Protein AF-0000000083110125 (afdb_homodimer)

Secondary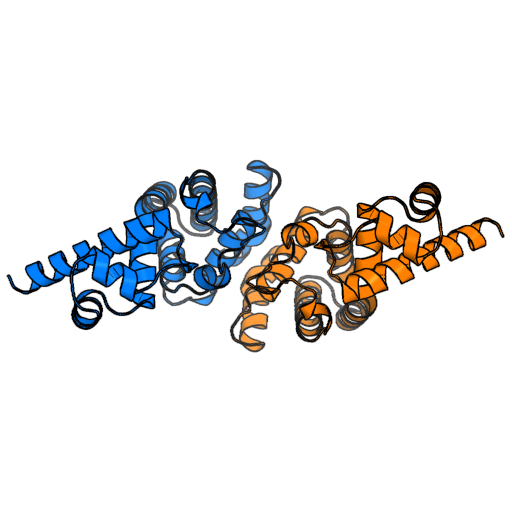 structure (DSSP, 8-state):
-HHHHHHHHHHHHHHHHHHHHHHH-STT--HHHHHHHHT--HHHHHHHH-SHHHHHHHHHHHHHHHHHHHHHHHTTT--HHHHHHHHHHHHHHHHHH-GGGGGS--TTS---HHHHHT-HHHHHHHHHHHT--TT-HHHHHHHHHHHHHHHHS--SSHHHHHHHIIIIIGGGG-/-HHHHHHHHHHHHHHHHHHHHHHH-STT--HHHHHHHHT--HHHHHHHH-SHHHHHHHHHHHHHHHHHHHHHHHTTT--HHHHHHHHHHHHHHHHHH-GGGGGS--TTS---HHHHHT-HHHHHHHHHHHT--TT-HHHHHHHHHHHHHHHHS--SSHHHHHHHIIIIIGGGG-

Organism: NCBI:txid185642

Structure (mmCIF, N/CA/C/O backbone):
data_AF-0000000083110125-model_v1
#
loop_
_entity.id
_entity.type
_entity.pdbx_description
1 polymer 'Transcriptional regulator'
#
loop_
_atom_site.group_PDB
_atom_site.id
_atom_site.type_symbol
_atom_site.label_atom_id
_atom_site.label_alt_id
_atom_site.label_comp_id
_atom_site.label_asym_id
_atom_site.label_entity_id
_atom_site.label_seq_id
_atom_site.pdbx_PDB_ins_code
_atom_site.Cartn_x
_atom_site.Cartn_y
_atom_site.Cartn_z
_atom_site.occupancy
_atom_site.B_iso_or_equiv
_atom_site.auth_seq_id
_atom_site.auth_comp_id
_atom_site.auth_asym_id
_atom_site.auth_atom_id
_atom_site.pdbx_PDB_model_num
ATOM 1 N N . MET A 1 1 ? -5.883 43.531 13.633 1 64.5 1 MET A N 1
ATOM 2 C CA . MET A 1 1 ? -7.281 43.406 14.016 1 64.5 1 MET A CA 1
ATOM 3 C C . MET A 1 1 ? -8.07 42.625 12.953 1 64.5 1 MET A C 1
ATOM 5 O O . MET A 1 1 ? -8.719 41.625 13.242 1 64.5 1 MET A O 1
ATOM 9 N N . GLY A 1 2 ? -8.031 43.031 11.672 1 66.12 2 GLY A N 1
ATOM 10 C CA . GLY A 1 2 ? -8.664 42.375 10.539 1 66.12 2 GLY A CA 1
ATOM 11 C C . GLY A 1 2 ? -8.133 40.969 10.297 1 66.12 2 GLY A C 1
ATOM 12 O O . GLY A 1 2 ? -8.898 40.062 10.023 1 66.12 2 GLY A O 1
ATOM 13 N N . GLY A 1 3 ? -6.887 40.875 10.516 1 71.88 3 GLY A N 1
ATOM 14 C CA . GLY A 1 3 ? -6.215 39.594 10.344 1 71.88 3 GLY A CA 1
ATOM 15 C C . GLY A 1 3 ? -6.637 38.562 11.367 1 71.88 3 GLY A C 1
ATOM 16 O O . GLY A 1 3 ? -6.836 37.375 11.023 1 71.88 3 GLY A O 1
ATOM 17 N N . ASP A 1 4 ? -6.797 39.094 12.445 1 78.75 4 ASP A N 1
ATOM 18 C CA . ASP A 1 4 ? -7.215 38.219 13.555 1 78.75 4 ASP A CA 1
ATOM 19 C C . ASP A 1 4 ? -8.633 37.719 13.336 1 78.75 4 ASP A C 1
ATOM 21 O O . ASP A 1 4 ? -8.914 36.531 13.609 1 78.75 4 ASP A O 1
ATOM 25 N N . ARG A 1 5 ? -9.453 38.656 12.828 1 80.19 5 ARG A N 1
ATOM 26 C CA . ARG A 1 5 ? -10.828 38.281 12.562 1 80.19 5 ARG A CA 1
ATOM 27 C C . ARG A 1 5 ? -10.898 37.219 11.453 1 80.19 5 ARG A C 1
ATOM 29 O O . ARG A 1 5 ? -11.688 36.281 11.523 1 80.19 5 ARG A O 1
ATOM 36 N N . ARG A 1 6 ? -10.039 37.406 10.5 1 86.25 6 ARG A N 1
ATOM 37 C CA . ARG A 1 6 ? -9.992 36.469 9.391 1 86.25 6 ARG A CA 1
ATOM 38 C C . ARG A 1 6 ? -9.523 35.094 9.852 1 86.25 6 ARG A C 1
ATOM 40 O O . ARG A 1 6 ? -10.078 34.062 9.445 1 86.25 6 ARG A O 1
ATOM 47 N N . ALA A 1 7 ? -8.547 35.188 10.68 1 89.31 7 ALA A N 1
ATOM 48 C CA . ALA A 1 7 ? -8.016 33.938 11.219 1 89.31 7 ALA A CA 1
ATOM 49 C C . ALA A 1 7 ? -9.062 33.219 12.086 1 89.31 7 ALA A C 1
ATOM 51 O O . ALA A 1 7 ? -9.18 32 12.047 1 89.31 7 ALA A O 1
ATOM 52 N N . ALA A 1 8 ? -9.797 34 12.812 1 90.62 8 ALA A N 1
ATOM 53 C CA . ALA A 1 8 ? -10.836 33.438 13.664 1 90.62 8 ALA A CA 1
ATOM 54 C C . ALA A 1 8 ? -11.953 32.812 12.82 1 90.62 8 ALA A C 1
ATOM 56 O O . ALA A 1 8 ? -12.484 31.75 13.156 1 90.62 8 ALA A O 1
ATOM 57 N N . ALA A 1 9 ? -12.312 33.469 11.789 1 90.88 9 ALA A N 1
ATOM 58 C CA . ALA A 1 9 ? -13.344 32.938 10.883 1 90.88 9 ALA A CA 1
ATOM 59 C C . ALA A 1 9 ? -12.891 31.641 10.227 1 90.88 9 ALA A C 1
ATOM 61 O O . ALA A 1 9 ? -13.656 30.672 10.156 1 90.88 9 ALA A O 1
ATOM 62 N N . ALA A 1 10 ? -11.688 31.641 9.742 1 93.56 10 ALA A N 1
ATOM 63 C CA . ALA A 1 10 ? -11.133 30.438 9.133 1 93.56 10 ALA A CA 1
ATOM 64 C C . ALA A 1 10 ? -11.109 29.281 10.117 1 93.56 10 ALA A C 1
ATOM 66 O O . ALA A 1 10 ? -11.492 28.156 9.781 1 93.56 10 ALA A O 1
ATOM 67 N N . ASP A 1 11 ? -10.703 29.609 11.289 1 93.75 11 ASP A N 1
ATOM 68 C CA . ASP A 1 11 ? -10.625 28.594 12.328 1 93.75 11 ASP A CA 1
ATOM 69 C C . ASP A 1 11 ? -11.992 27.984 12.609 1 93.75 11 ASP A C 1
ATOM 71 O O . ASP A 1 11 ? -12.117 26.766 12.797 1 93.75 11 ASP A O 1
ATOM 75 N N . ARG A 1 12 ? -12.938 28.812 12.617 1 93.69 12 ARG A N 1
ATOM 76 C CA . ARG A 1 12 ? -14.305 28.328 12.828 1 93.69 12 ARG A CA 1
ATOM 77 C C . ARG A 1 12 ? -14.742 27.406 11.703 1 93.69 12 ARG A C 1
ATOM 79 O O . ARG A 1 12 ? -15.398 26.391 11.945 1 93.69 12 ARG A O 1
ATOM 86 N N . ILE A 1 13 ? -14.352 27.734 10.547 1 95.69 13 ILE A N 1
ATOM 87 C CA . ILE A 1 13 ? -14.703 26.922 9.383 1 95.69 13 ILE A CA 1
ATOM 88 C C . ILE A 1 13 ? -13.984 25.578 9.453 1 95.69 13 ILE A C 1
ATOM 90 O O . ILE A 1 13 ? -14.602 24.531 9.25 1 95.69 13 ILE A O 1
ATOM 94 N N . TYR A 1 14 ? -12.719 25.656 9.805 1 94.69 14 TYR A N 1
ATOM 95 C CA . TYR A 1 14 ? -11.945 24.438 9.891 1 94.69 14 TYR A CA 1
ATOM 96 C C . TYR A 1 14 ? -12.453 23.547 11.016 1 94.69 14 TYR A C 1
ATOM 98 O O . TYR A 1 14 ? -12.484 22.312 10.883 1 94.69 14 TYR A O 1
ATOM 106 N N . ALA A 1 15 ? -12.875 24.156 12.109 1 94.75 15 ALA A N 1
ATOM 107 C CA . ALA A 1 15 ? -13.43 23.391 13.219 1 94.75 15 ALA A CA 1
ATOM 108 C C . ALA A 1 15 ? -14.727 22.688 12.812 1 94.75 15 ALA A C 1
ATOM 110 O O . ALA A 1 15 ? -14.93 21.516 13.102 1 94.75 15 ALA A O 1
ATOM 111 N N . ALA A 1 16 ? -15.492 23.406 12.125 1 95 16 ALA A N 1
ATOM 112 C CA . ALA A 1 16 ? -16.75 22.844 11.648 1 95 16 ALA A CA 1
ATOM 113 C C . ALA A 1 16 ? -16.516 21.734 10.633 1 95 16 ALA A C 1
ATOM 115 O O . ALA A 1 16 ? -17.188 20.688 10.664 1 95 16 ALA A O 1
ATOM 116 N N . ALA A 1 17 ? -15.625 22 9.758 1 94 17 ALA A N 1
ATOM 117 C CA . ALA A 1 17 ? -15.273 20.984 8.766 1 94 17 ALA A CA 1
ATOM 118 C C . ALA A 1 17 ? -14.766 19.719 9.445 1 94 17 ALA A C 1
ATOM 120 O O . ALA A 1 17 ? -15.117 18.609 9.039 1 94 17 ALA A O 1
ATOM 121 N N . THR A 1 18 ? -13.938 19.906 10.438 1 91.5 18 THR A N 1
ATOM 122 C CA . THR A 1 18 ? -13.398 18.781 11.18 1 91.5 18 THR A CA 1
ATOM 123 C C . THR A 1 18 ? -14.516 17.953 11.82 1 91.5 18 THR A C 1
ATOM 125 O O . THR A 1 18 ? -14.523 16.719 11.719 1 91.5 18 THR A O 1
ATOM 128 N N . ASP A 1 19 ? -15.445 18.625 12.352 1 89.94 19 ASP A N 1
ATOM 129 C CA . ASP A 1 19 ? -16.594 17.953 12.961 1 89.94 19 ASP A CA 1
ATOM 130 C C . ASP A 1 19 ? -17.391 17.172 11.922 1 89.94 19 ASP A C 1
ATOM 132 O O . ASP A 1 19 ? -17.812 16.047 12.18 1 89.94 19 ASP A O 1
ATOM 136 N N . LEU A 1 20 ? -17.531 17.766 10.812 1 87.81 20 LEU A N 1
ATOM 137 C CA . LEU A 1 20 ? -18.266 17.109 9.742 1 87.81 20 LEU A CA 1
ATOM 138 C C . LEU A 1 20 ? -17.547 15.852 9.258 1 87.81 20 LEU A C 1
ATOM 140 O O . LEU A 1 20 ? -18.188 14.812 9.047 1 87.81 20 LEU A O 1
ATOM 144 N N . VAL A 1 21 ? -16.328 15.938 9.141 1 84.81 21 VAL A N 1
ATOM 145 C CA . VAL A 1 21 ? -15.523 14.828 8.617 1 84.81 21 VAL A CA 1
ATOM 146 C C . VAL A 1 21 ? -15.492 13.695 9.633 1 84.81 21 VAL A C 1
ATOM 148 O O . VAL A 1 21 ? -15.523 12.516 9.258 1 84.81 21 VAL A O 1
ATOM 151 N N . VAL A 1 22 ? -15.422 14.031 10.875 1 82 22 VAL A N 1
ATOM 152 C CA . VAL A 1 22 ? -15.414 13.023 11.938 1 82 22 VAL A CA 1
ATOM 153 C C . VAL A 1 22 ? -16.703 12.219 11.891 1 82 22 VAL A C 1
ATOM 155 O O . VAL A 1 22 ? -16.703 11.008 12.133 1 82 22 VAL A O 1
ATOM 158 N N . HIS A 1 23 ? -17.766 12.867 11.445 1 80.56 23 HIS A N 1
ATOM 159 C CA . HIS A 1 23 ? -19.078 12.219 11.492 1 80.56 23 HIS A CA 1
ATOM 160 C C . HIS A 1 23 ? -19.422 11.594 10.141 1 80.56 23 HIS A C 1
ATOM 162 O O . HIS A 1 23 ? -20.047 10.531 10.094 1 80.56 23 HIS A O 1
ATOM 168 N N . GLU A 1 24 ? -18.969 12.266 9.102 1 78.56 24 GLU A N 1
ATOM 169 C CA . GLU A 1 24 ? -19.453 11.844 7.785 1 78.56 24 GLU A CA 1
ATOM 170 C C . GLU A 1 24 ? -18.328 11.234 6.957 1 78.56 24 GLU A C 1
ATOM 172 O O . GLU A 1 24 ? -18.578 10.594 5.93 1 78.56 24 GLU A O 1
ATOM 177 N N . GLY A 1 25 ? -17.172 11.43 7.414 1 77.06 25 GLY A N 1
ATOM 178 C CA . GLY A 1 25 ? -16.047 10.945 6.637 1 77.06 25 GLY A CA 1
ATOM 179 C C . GLY A 1 25 ? -15.508 11.977 5.668 1 77.06 25 GLY A C 1
ATOM 180 O O . GLY A 1 25 ? -16.203 12.922 5.301 1 77.06 25 GLY A O 1
ATOM 181 N N . LEU A 1 26 ? -14.281 11.828 5.289 1 75.25 26 LEU A N 1
ATOM 182 C CA . LEU A 1 26 ? -13.586 12.766 4.418 1 75.25 26 LEU A CA 1
ATOM 183 C C . LEU A 1 26 ? -14.141 12.703 2.998 1 75.25 26 LEU A C 1
ATOM 185 O O . LEU A 1 26 ? -14.203 13.719 2.305 1 75.25 26 LEU A O 1
ATOM 189 N N . ASP A 1 27 ? -14.656 11.57 2.623 1 71.31 27 ASP A N 1
ATOM 190 C CA . ASP A 1 27 ? -15.141 11.375 1.26 1 71.31 27 ASP A CA 1
ATOM 191 C C . ASP A 1 27 ? -16.484 12.055 1.056 1 71.31 27 ASP A C 1
ATOM 193 O O . ASP A 1 27 ? -16.797 12.531 -0.041 1 71.31 27 ASP A O 1
ATOM 197 N N . ALA A 1 28 ? -17.172 12.047 2.094 1 74.69 28 ALA A N 1
ATOM 198 C CA . ALA A 1 28 ? -18.516 12.586 2.006 1 74.69 28 ALA A CA 1
ATOM 199 C C . ALA A 1 28 ? -18.531 14.102 2.236 1 74.69 28 ALA A C 1
ATOM 201 O O . ALA A 1 28 ? -19.562 14.75 2.102 1 74.69 28 ALA A O 1
ATOM 202 N N . PHE A 1 29 ? -17.375 14.617 2.43 1 82.56 29 PHE A N 1
ATOM 203 C CA . PHE A 1 29 ? -17.281 16.047 2.734 1 82.56 29 PHE A CA 1
ATOM 204 C C . PHE A 1 29 ? -17.734 16.891 1.552 1 82.56 29 PHE A C 1
ATOM 206 O O . PHE A 1 29 ? -17.297 16.672 0.42 1 82.56 29 PHE A O 1
ATOM 213 N N . ASP A 1 30 ? -18.578 17.875 1.817 1 88.88 30 ASP A N 1
ATOM 214 C CA . ASP A 1 30 ? -19.172 18.766 0.826 1 88.88 30 ASP A CA 1
ATOM 215 C C . ASP A 1 30 ? -19.172 20.203 1.311 1 88.88 30 ASP A C 1
ATOM 217 O O . ASP A 1 30 ? -19.531 20.484 2.459 1 88.88 30 ASP A O 1
ATOM 221 N N . ILE A 1 31 ? -18.859 21.109 0.422 1 93.06 31 ILE A N 1
ATOM 222 C CA . ILE A 1 31 ? -18.75 22.516 0.76 1 93.06 31 ILE A CA 1
ATOM 223 C C . ILE A 1 31 ? -20.125 23.094 1.081 1 93.06 31 ILE A C 1
ATOM 225 O O . ILE A 1 31 ? -20.266 23.938 1.965 1 93.06 31 ILE A O 1
ATOM 229 N N . ASP A 1 32 ? -21.141 22.609 0.336 1 94.38 32 ASP A N 1
ATOM 230 C CA . ASP A 1 32 ? -22.5 23.109 0.573 1 94.38 32 ASP A CA 1
ATOM 231 C C . ASP A 1 32 ? -22.984 22.75 1.976 1 94.38 32 ASP A C 1
ATOM 233 O O . ASP A 1 32 ? -23.562 23.578 2.674 1 94.38 32 ASP A O 1
ATOM 237 N N . THR A 1 33 ? -22.734 21.625 2.383 1 94.25 33 THR A N 1
ATOM 238 C CA . THR A 1 33 ? -23.094 21.172 3.725 1 94.25 33 THR A CA 1
ATOM 239 C C . THR A 1 33 ? -22.328 21.969 4.781 1 94.25 33 THR A C 1
ATOM 241 O O . THR A 1 33 ? -22.906 22.359 5.801 1 94.25 33 THR A O 1
ATOM 244 N N . LEU A 1 34 ? -21.047 22.188 4.531 1 95.75 34 LEU A N 1
ATOM 245 C CA . LEU A 1 34 ? -20.219 22.969 5.449 1 95.75 34 LEU A CA 1
ATOM 246 C C . LEU A 1 34 ? -20.734 24.406 5.57 1 95.75 34 LEU A C 1
ATOM 248 O O . LEU A 1 34 ? -20.859 24.922 6.68 1 95.75 34 LEU A O 1
ATOM 252 N N . ALA A 1 35 ? -21.062 25.016 4.465 1 96.19 35 ALA A N 1
ATOM 253 C CA . ALA A 1 35 ? -21.594 26.375 4.457 1 96.19 35 ALA A CA 1
ATOM 254 C C . ALA A 1 35 ? -22.875 26.469 5.285 1 96.19 35 ALA A C 1
ATOM 256 O O . ALA A 1 35 ? -23.031 27.391 6.086 1 96.19 35 ALA A O 1
ATOM 257 N N . ALA A 1 36 ? -23.703 25.516 5.113 1 95.38 36 ALA A N 1
ATOM 258 C CA . ALA A 1 36 ? -24.953 25.469 5.871 1 95.38 36 ALA A CA 1
ATOM 259 C C . ALA A 1 36 ? -24.688 25.344 7.367 1 95.38 36 ALA A C 1
ATOM 261 O O . ALA A 1 36 ? -25.344 26.016 8.18 1 95.38 36 ALA A O 1
ATOM 262 N N . ARG A 1 37 ? -23.703 24.625 7.68 1 93.19 37 ARG A N 1
ATOM 263 C CA . ARG A 1 37 ? -23.391 24.344 9.078 1 93.19 37 ARG A CA 1
ATOM 264 C C . ARG A 1 37 ? -22.828 25.578 9.773 1 93.19 37 ARG A C 1
ATOM 266 O O . ARG A 1 37 ? -23.094 25.797 10.953 1 93.19 37 ARG A O 1
ATOM 273 N N . VAL A 1 38 ? -22.031 26.344 9 1 94.81 38 VAL A N 1
ATOM 274 C CA . VAL A 1 38 ? -21.406 27.516 9.609 1 94.81 38 VAL A CA 1
ATOM 275 C C . VAL A 1 38 ? -22.219 28.766 9.297 1 94.81 38 VAL A C 1
ATOM 277 O O . VAL A 1 38 ? -21.812 29.891 9.633 1 94.81 38 VAL A O 1
ATOM 280 N N . HIS A 1 39 ? -23.328 28.547 8.578 1 95.31 39 HIS A N 1
ATOM 281 C CA . HIS A 1 39 ? -24.266 29.625 8.266 1 95.31 39 HIS A CA 1
ATOM 282 C C . HIS A 1 39 ? -23.578 30.734 7.48 1 95.31 39 HIS A C 1
ATOM 284 O O . HIS A 1 39 ? -23.719 31.906 7.828 1 95.31 39 HIS A O 1
ATOM 290 N N . CYS A 1 40 ? -22.906 30.391 6.504 1 94.38 40 CYS A N 1
ATOM 291 C CA . CYS A 1 40 ? -22.297 31.359 5.598 1 94.38 40 CYS A CA 1
ATOM 292 C C . CYS A 1 40 ? -22.422 30.891 4.152 1 94.38 40 CYS A C 1
ATOM 294 O O . CYS A 1 40 ? -22.844 29.766 3.885 1 94.38 40 CYS A O 1
ATOM 296 N N . SER A 1 41 ? -22.109 31.812 3.25 1 95 41 SER A N 1
ATOM 297 C CA . SER A 1 41 ? -22.172 31.484 1.831 1 95 41 SER A CA 1
ATOM 298 C C . SER A 1 41 ? -20.953 30.672 1.391 1 95 41 SER A C 1
ATOM 300 O O . SER A 1 41 ? -19.922 30.672 2.062 1 95 41 SER A O 1
ATOM 302 N N . ARG A 1 42 ? -21.078 29.969 0.306 1 94.12 42 ARG A N 1
ATOM 303 C CA . ARG A 1 42 ? -19.953 29.281 -0.317 1 94.12 42 ARG A CA 1
ATOM 304 C C . ARG A 1 42 ? -18.812 30.25 -0.593 1 94.12 42 ARG A C 1
ATOM 306 O O . ARG A 1 42 ? -17.641 29.922 -0.379 1 94.12 42 ARG A O 1
ATOM 313 N N . ALA A 1 43 ? -19.156 31.453 -0.997 1 95.19 43 ALA A N 1
ATOM 314 C CA . ALA A 1 43 ? -18.156 32.469 -1.315 1 95.19 43 ALA A CA 1
ATOM 315 C C . ALA A 1 43 ? -17.344 32.844 -0.081 1 95.19 43 ALA A C 1
ATOM 317 O O . ALA A 1 43 ? -16.141 33.062 -0.168 1 95.19 43 ALA A O 1
ATOM 318 N N . THR A 1 44 ? -18.031 32.938 0.979 1 94.5 44 THR A N 1
ATOM 319 C CA . THR A 1 44 ? -17.359 33.25 2.238 1 94.5 44 THR A CA 1
ATOM 320 C C . THR A 1 44 ? -16.391 32.125 2.633 1 94.5 44 THR A C 1
ATOM 322 O O . THR A 1 44 ? -15.266 32.406 3.059 1 94.5 44 THR A O 1
ATOM 325 N N . ILE A 1 45 ? -16.781 30.844 2.463 1 95.81 45 ILE A N 1
ATOM 326 C CA . ILE A 1 45 ? -15.922 29.703 2.773 1 95.81 45 ILE A CA 1
ATOM 327 C C . ILE A 1 45 ? -14.648 29.766 1.931 1 95.81 45 ILE A C 1
ATOM 329 O O . ILE A 1 45 ? -13.547 29.641 2.459 1 95.81 45 ILE A O 1
ATOM 333 N N . TYR A 1 46 ? -14.828 30.031 0.695 1 95.19 46 TYR A N 1
ATOM 334 C CA . TYR A 1 46 ? -13.688 30.078 -0.216 1 95.19 46 TYR A CA 1
ATOM 335 C C . TYR A 1 46 ? -12.75 31.219 0.137 1 95.19 46 TYR A C 1
ATOM 337 O O . TYR A 1 46 ? -11.523 31.078 0.067 1 95.19 46 TYR A O 1
ATOM 345 N N . ARG A 1 47 ? -13.359 32.25 0.527 1 94.94 47 ARG A N 1
ATOM 346 C CA . ARG A 1 47 ? -12.586 33.469 0.833 1 94.94 47 ARG A CA 1
ATOM 347 C C . ARG A 1 47 ? -11.727 33.25 2.074 1 94.94 47 ARG A C 1
ATOM 349 O O . ARG A 1 47 ? -10.547 33.625 2.092 1 94.94 47 ARG A O 1
ATOM 356 N N . TYR A 1 48 ? -12.258 32.594 2.994 1 94.44 48 TYR A N 1
ATOM 357 C CA . TYR A 1 48 ? -11.586 32.531 4.285 1 94.44 48 TYR A CA 1
ATOM 358 C C . TYR A 1 48 ? -10.852 31.219 4.473 1 94.44 48 TYR A C 1
ATOM 360 O O . TYR A 1 48 ? -9.82 31.156 5.145 1 94.44 48 TYR A O 1
ATOM 368 N N . ALA A 1 49 ? -11.352 30.141 3.957 1 94.12 49 ALA A N 1
ATOM 369 C CA . ALA A 1 49 ? -10.805 28.812 4.27 1 94.12 49 ALA A CA 1
ATOM 370 C C . ALA A 1 49 ? -10.25 28.141 3.016 1 94.12 49 ALA A C 1
ATOM 372 O O . ALA A 1 49 ? -9.594 27.109 3.1 1 94.12 49 ALA A O 1
ATOM 373 N N . GLY A 1 50 ? -10.516 28.781 1.952 1 92.19 50 GLY A N 1
ATOM 374 C CA . GLY A 1 50 ? -10.055 28.203 0.706 1 92.19 50 GLY A CA 1
ATOM 375 C C . GLY A 1 50 ? -10.992 27.156 0.152 1 92.19 50 GLY A C 1
ATOM 376 O O . GLY A 1 50 ? -12.164 27.094 0.542 1 92.19 50 GLY A O 1
ATOM 377 N N . GLY A 1 51 ? -10.586 26.344 -0.805 1 89.38 51 GLY A N 1
ATOM 378 C CA . GLY A 1 51 ? -11.383 25.312 -1.451 1 89.38 51 GLY A CA 1
ATOM 379 C C . GLY A 1 51 ? -11.344 23.984 -0.719 1 89.38 51 GLY A C 1
ATOM 380 O O . GLY A 1 51 ? -10.859 23.906 0.412 1 89.38 51 GLY A O 1
ATOM 381 N N . LYS A 1 52 ? -11.938 22.969 -1.303 1 87.94 52 LYS A N 1
ATOM 382 C CA . LYS A 1 52 ? -12.102 21.641 -0.694 1 87.94 52 LYS A CA 1
ATOM 383 C C . LYS A 1 52 ? -10.75 21.047 -0.316 1 87.94 52 LYS A C 1
ATOM 385 O O . LYS A 1 52 ? -10.602 20.484 0.771 1 87.94 52 LYS A O 1
ATOM 390 N N . ALA A 1 53 ? -9.75 21.281 -1.2 1 85.56 53 ALA A N 1
ATOM 391 C CA . ALA A 1 53 ? -8.438 20.688 -0.958 1 85.56 53 ALA A CA 1
ATOM 392 C C . ALA A 1 53 ? -7.781 21.297 0.272 1 85.56 53 ALA A C 1
ATOM 394 O O . ALA A 1 53 ? -7.227 20.594 1.111 1 85.56 53 ALA A O 1
ATOM 395 N N . GLN A 1 54 ? -7.863 22.578 0.359 1 89.56 54 GLN A N 1
ATOM 396 C CA . GLN A 1 54 ? -7.273 23.281 1.489 1 89.56 54 GLN A CA 1
ATOM 397 C C . GLN A 1 54 ? -7.973 22.922 2.795 1 89.56 54 GLN A C 1
ATOM 399 O O . GLN A 1 54 ? -7.324 22.734 3.824 1 89.56 54 GLN A O 1
ATOM 404 N N . ILE A 1 55 ? -9.234 22.844 2.719 1 91 55 ILE A N 1
ATOM 405 C CA . ILE A 1 55 ? -10 22.516 3.918 1 91 55 ILE A CA 1
ATOM 406 C C . ILE A 1 55 ? -9.703 21.078 4.348 1 91 55 ILE A C 1
ATOM 408 O O . ILE A 1 55 ? -9.508 20.812 5.531 1 91 55 ILE A O 1
ATOM 412 N N . ARG A 1 56 ? -9.625 20.219 3.404 1 86.56 56 ARG A N 1
ATOM 413 C CA . ARG A 1 56 ? -9.289 18.828 3.715 1 86.56 56 ARG A CA 1
ATOM 414 C C . ARG A 1 56 ? -7.922 18.75 4.391 1 86.56 56 ARG A C 1
ATOM 416 O O . ARG A 1 56 ? -7.754 18.016 5.367 1 86.56 56 ARG A O 1
ATOM 423 N N . ASP A 1 57 ? -6.992 19.484 3.859 1 87.31 57 ASP A N 1
ATOM 424 C CA . ASP A 1 57 ? -5.652 19.5 4.438 1 87.31 57 ASP A CA 1
ATOM 425 C C . ASP A 1 57 ? -5.688 20 5.883 1 87.31 57 ASP A C 1
ATOM 427 O O . ASP A 1 57 ? -5.055 19.406 6.762 1 87.31 57 ASP A O 1
ATOM 431 N N . ALA A 1 58 ? -6.414 21.016 6.066 1 89.69 58 ALA A N 1
ATOM 432 C CA . ALA A 1 58 ? -6.516 21.594 7.406 1 89.69 58 ALA A CA 1
ATOM 433 C C . ALA A 1 58 ? -7.176 20.609 8.367 1 89.69 58 ALA A C 1
ATOM 435 O O . ALA A 1 58 ? -6.77 20.516 9.531 1 89.69 58 ALA A O 1
ATOM 436 N N . VAL A 1 59 ? -8.133 19.969 7.914 1 88.56 59 VAL A N 1
ATOM 437 C CA . VAL A 1 59 ? -8.836 18.984 8.734 1 88.56 59 VAL A CA 1
ATOM 438 C C . VAL A 1 59 ? -7.891 17.828 9.086 1 88.56 59 VAL A C 1
ATOM 440 O O . VAL A 1 59 ? -7.848 17.391 10.234 1 88.56 59 VAL A O 1
ATOM 443 N N . LEU A 1 60 ? -7.082 17.406 8.164 1 85.75 60 LEU A N 1
ATOM 444 C CA . LEU A 1 60 ? -6.133 16.328 8.398 1 85.75 60 LEU A CA 1
ATOM 445 C C . LEU A 1 60 ? -5.109 16.719 9.453 1 85.75 60 LEU A C 1
ATOM 447 O O . LEU A 1 60 ? -4.781 15.922 10.336 1 85.75 60 LEU A O 1
ATOM 451 N N . ILE A 1 61 ? -4.684 17.906 9.328 1 88.88 61 ILE A N 1
ATOM 452 C CA . ILE A 1 61 ? -3.707 18.406 10.297 1 88.88 61 ILE A CA 1
ATOM 453 C C . ILE A 1 61 ? -4.332 18.438 11.688 1 88.88 61 ILE A C 1
ATOM 455 O O . ILE A 1 61 ? -3.719 18 12.664 1 88.88 61 ILE A O 1
ATOM 459 N N . ARG A 1 62 ? -5.508 18.922 11.742 1 88.5 62 ARG A N 1
ATOM 460 C CA . ARG A 1 62 ? -6.199 19.031 13.023 1 88.5 62 ARG A CA 1
ATOM 461 C C . ARG A 1 62 ? -6.445 17.656 13.633 1 88.5 62 ARG A C 1
ATOM 463 O O . ARG A 1 62 ? -6.238 17.453 14.828 1 88.5 62 ARG A O 1
ATOM 470 N N . LEU A 1 63 ? -6.816 16.797 12.82 1 84.75 63 LEU A N 1
ATOM 471 C CA . LEU A 1 63 ? -7.145 15.461 13.297 1 84.75 63 LEU A CA 1
ATOM 472 C C . LEU A 1 63 ? -5.887 14.695 13.688 1 84.75 63 LEU A C 1
ATOM 474 O O . LEU A 1 63 ? -5.926 13.82 14.562 1 84.75 63 LEU A O 1
ATOM 478 N N . SER A 1 64 ? -4.766 15.078 13.078 1 88.81 64 SER A N 1
ATOM 479 C CA . SER A 1 64 ? -3.525 14.344 13.312 1 88.81 64 SER A CA 1
ATOM 480 C C . SER A 1 64 ? -2.652 15.055 14.344 1 88.81 64 SER A C 1
ATOM 482 O O . SER A 1 64 ? -1.54 14.602 14.633 1 88.81 64 SER A O 1
ATOM 484 N N . ALA A 1 65 ? -3.127 16.109 14.906 1 90.94 65 ALA A N 1
ATOM 485 C CA . ALA A 1 65 ? -2.311 16.953 15.781 1 90.94 65 ALA A CA 1
ATOM 486 C C . ALA A 1 65 ? -1.732 16.141 16.938 1 90.94 65 ALA A C 1
ATOM 488 O O . ALA A 1 65 ? -0.554 16.281 17.281 1 90.94 65 ALA A O 1
ATOM 489 N N . GLY A 1 66 ? -2.553 15.305 17.562 1 91.69 66 GLY A N 1
ATOM 490 C CA . GLY A 1 66 ? -2.074 14.461 18.641 1 91.69 66 GLY A CA 1
ATOM 491 C C . GLY A 1 66 ? -1.006 13.477 18.219 1 91.69 66 GLY A C 1
ATOM 492 O O . GLY A 1 66 ? -0.019 13.273 18.922 1 91.69 66 GLY A O 1
ATOM 493 N N . ILE A 1 67 ? -1.188 12.883 17.109 1 93.88 67 ILE A N 1
ATOM 494 C CA . ILE A 1 67 ? -0.222 11.93 16.562 1 93.88 67 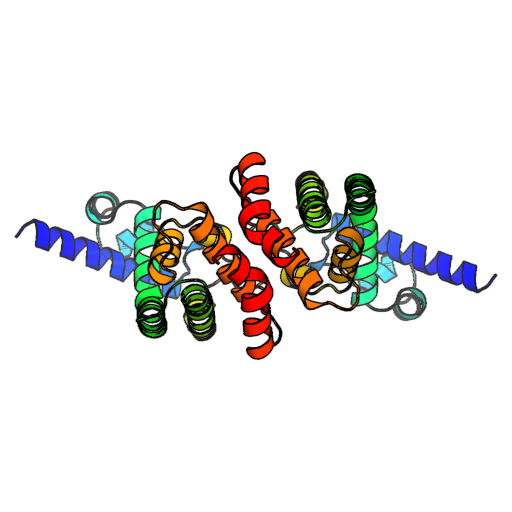ILE A CA 1
ATOM 495 C C . ILE A 1 67 ? 1.091 12.648 16.25 1 93.88 67 ILE A C 1
ATOM 497 O O . ILE A 1 67 ? 2.166 12.18 16.625 1 93.88 67 ILE A O 1
ATOM 501 N N . ILE A 1 68 ? 0.986 13.82 15.633 1 95 68 ILE A N 1
ATOM 502 C CA . ILE A 1 68 ? 2.148 14.609 15.242 1 95 68 ILE A CA 1
ATOM 503 C C . ILE A 1 68 ? 2.988 14.938 16.469 1 95 68 ILE A C 1
ATOM 505 O O . ILE A 1 68 ? 4.207 14.758 16.469 1 95 68 ILE A O 1
ATOM 509 N N . GLU A 1 69 ? 2.352 15.359 17.5 1 96.19 69 GLU A N 1
ATOM 510 C CA . GLU A 1 69 ? 3.059 15.742 18.719 1 96.19 69 GLU A CA 1
ATOM 511 C C . GLU A 1 69 ? 3.754 14.531 19.344 1 96.19 69 GLU A C 1
ATOM 513 O O . GLU A 1 69 ? 4.891 14.641 19.812 1 96.19 69 GLU A O 1
ATOM 518 N N . LYS A 1 70 ? 3.078 13.422 19.375 1 96.94 70 LYS A N 1
ATOM 519 C CA . LYS A 1 70 ? 3.668 12.211 19.938 1 96.94 70 LYS A CA 1
ATOM 520 C C . LYS A 1 70 ? 4.879 11.766 19.125 1 96.94 70 LYS A C 1
ATOM 522 O O . LYS A 1 70 ? 5.898 11.359 19.703 1 96.94 70 LYS A O 1
ATOM 527 N N . VAL A 1 71 ? 4.797 11.859 17.844 1 97.94 71 VAL A N 1
ATOM 528 C CA . VAL A 1 71 ? 5.922 11.492 17 1 97.94 71 VAL A CA 1
ATOM 529 C C . VAL A 1 71 ? 7.078 12.469 17.219 1 97.94 71 VAL A C 1
ATOM 531 O O . VAL A 1 71 ? 8.234 12.055 17.344 1 97.94 71 VAL A O 1
ATOM 534 N N . ARG A 1 72 ? 6.746 13.758 17.234 1 97.38 72 ARG A N 1
ATOM 535 C CA . ARG A 1 72 ? 7.77 14.781 17.453 1 97.38 72 ARG A CA 1
ATOM 536 C C . ARG A 1 72 ? 8.555 14.5 18.734 1 97.38 72 ARG A C 1
ATOM 538 O O . ARG A 1 72 ? 9.789 14.57 18.734 1 97.38 72 ARG A O 1
ATOM 545 N N . ARG A 1 73 ? 7.871 14.172 19.781 1 98.06 73 ARG A N 1
ATOM 546 C CA . ARG A 1 73 ? 8.508 13.875 21.047 1 98.06 73 ARG A CA 1
ATOM 547 C C . ARG A 1 73 ? 9.375 12.617 20.953 1 98.06 73 ARG A C 1
ATOM 549 O O . ARG A 1 73 ? 10.469 12.57 21.5 1 98.06 73 ARG A O 1
ATOM 556 N N . ALA A 1 74 ? 8.898 11.617 20.266 1 98.06 74 ALA A N 1
ATOM 557 C CA . ALA A 1 74 ? 9.562 10.32 20.172 1 98.06 74 ALA A CA 1
ATOM 558 C C . ALA A 1 74 ? 10.867 10.43 19.391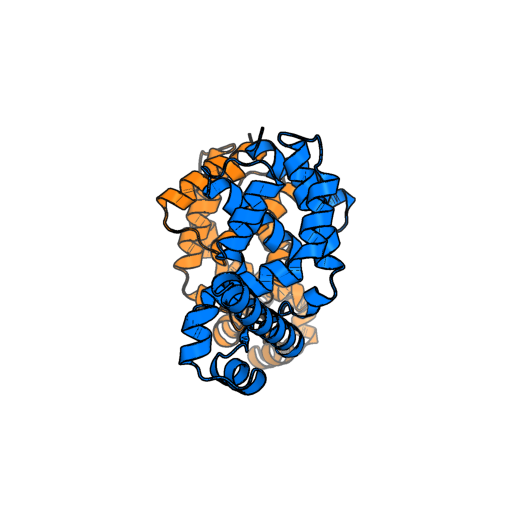 1 98.06 74 ALA A C 1
ATOM 560 O O . ALA A 1 74 ? 11.773 9.609 19.547 1 98.06 74 ALA A O 1
ATOM 561 N N . VAL A 1 75 ? 10.945 11.43 18.516 1 97.94 75 VAL A N 1
ATOM 562 C CA . VAL A 1 75 ? 12.109 11.469 17.641 1 97.94 75 VAL A CA 1
ATOM 563 C C . VAL A 1 75 ? 13.055 12.586 18.094 1 97.94 75 VAL A C 1
ATOM 565 O O . VAL A 1 75 ? 14.078 12.836 17.453 1 97.94 75 VAL A O 1
ATOM 568 N N . ASP A 1 76 ? 12.625 13.289 19.156 1 97.12 76 ASP A N 1
ATOM 569 C CA . ASP A 1 76 ? 13.477 14.367 19.672 1 97.12 76 ASP A CA 1
ATOM 570 C C . ASP A 1 76 ? 14.891 13.859 19.953 1 97.12 76 ASP A C 1
ATOM 572 O O . ASP A 1 76 ? 15.07 12.836 20.609 1 97.12 76 ASP A O 1
ATOM 576 N N . GLY A 1 77 ? 15.875 14.539 19.375 1 96.69 77 GLY A N 1
ATOM 577 C CA . GLY A 1 77 ? 17.266 14.211 19.594 1 96.69 77 GLY A CA 1
ATOM 578 C C . GLY A 1 77 ? 17.781 13.109 18.688 1 96.69 77 GLY A C 1
ATOM 579 O O . GLY A 1 77 ? 18.969 12.773 18.719 1 96.69 77 GLY A O 1
ATOM 580 N N . LEU A 1 78 ? 16.938 12.492 17.891 1 97 78 LEU A N 1
ATOM 581 C CA . LEU A 1 78 ? 17.359 11.43 16.969 1 97 78 LEU A CA 1
ATOM 582 C C . LEU A 1 78 ? 17.641 11.992 15.578 1 97 78 LEU A C 1
ATOM 584 O O . LEU A 1 78 ? 17.156 13.07 15.234 1 97 78 LEU A O 1
ATOM 588 N N . THR A 1 79 ? 18.5 11.344 14.891 1 94.12 79 THR A N 1
ATOM 589 C CA . THR A 1 79 ? 18.812 11.68 13.508 1 94.12 79 THR A CA 1
ATOM 590 C C . THR A 1 79 ? 19 10.414 12.672 1 94.12 79 THR A C 1
ATOM 592 O O . THR A 1 79 ? 19.047 9.305 13.219 1 94.12 79 THR A O 1
ATOM 595 N N . GLY A 1 80 ? 19.016 10.539 11.383 1 93.56 80 GLY A N 1
ATOM 596 C CA . GLY A 1 80 ? 19.328 9.43 10.508 1 93.56 80 GLY A CA 1
ATOM 597 C C . GLY A 1 80 ? 18.281 8.336 10.516 1 93.56 80 GLY A C 1
ATOM 598 O O . GLY A 1 80 ? 17.094 8.617 10.727 1 93.56 80 GLY A O 1
ATOM 599 N N . PRO A 1 81 ? 18.672 7.082 10.328 1 95.94 81 PRO A N 1
ATOM 600 C CA . PRO A 1 81 ? 17.719 5.973 10.203 1 95.94 81 PRO A CA 1
ATOM 601 C C . PRO A 1 81 ? 16.922 5.727 11.484 1 95.94 81 PRO A C 1
ATOM 603 O O . PRO A 1 81 ? 15.766 5.32 11.43 1 95.94 81 PRO A O 1
ATOM 606 N N . GLU A 1 82 ? 17.578 5.953 12.57 1 97.19 82 GLU A N 1
ATOM 607 C CA . GLU A 1 82 ? 16.891 5.738 13.836 1 97.19 82 GLU A CA 1
ATOM 608 C C . GLU A 1 82 ? 15.719 6.703 13.992 1 97.19 82 GLU A C 1
ATOM 610 O O . GLU A 1 82 ? 14.664 6.328 14.516 1 97.19 82 GLU A O 1
ATOM 615 N N . ARG A 1 83 ? 15.875 7.977 13.594 1 97.5 83 ARG A N 1
ATOM 616 C CA . ARG A 1 83 ? 14.773 8.938 13.625 1 97.5 83 ARG A CA 1
ATOM 617 C C . ARG A 1 83 ? 13.625 8.492 12.727 1 97.5 83 ARG A C 1
ATOM 619 O O . ARG A 1 83 ? 12.461 8.555 13.125 1 97.5 83 ARG A O 1
ATOM 626 N N . VAL A 1 84 ? 13.984 7.984 11.562 1 97.56 84 VAL A N 1
ATOM 627 C CA . VAL A 1 84 ? 12.984 7.551 10.586 1 97.56 84 VAL A CA 1
ATOM 628 C C . VAL A 1 84 ? 12.195 6.367 11.148 1 97.56 84 VAL A C 1
ATOM 630 O O . VAL A 1 84 ? 10.961 6.375 11.148 1 97.56 84 VAL A O 1
ATOM 633 N N . ILE A 1 85 ? 12.898 5.359 11.695 1 97.94 85 ILE A N 1
ATOM 634 C CA . ILE A 1 85 ? 12.266 4.148 12.203 1 97.94 85 ILE A CA 1
ATOM 635 C C . ILE A 1 85 ? 11.352 4.492 13.375 1 97.94 85 ILE A C 1
ATOM 637 O O . ILE A 1 85 ? 10.211 4.039 13.438 1 97.94 85 ILE A O 1
ATOM 641 N N . ASN A 1 86 ? 11.859 5.344 14.234 1 98.12 86 ASN A N 1
ATOM 642 C CA . ASN A 1 86 ? 11.062 5.703 15.398 1 98.12 86 ASN A CA 1
ATOM 643 C C . ASN A 1 86 ? 9.836 6.52 15.016 1 98.12 86 ASN A C 1
ATOM 645 O O . ASN A 1 86 ? 8.75 6.332 15.578 1 98.12 86 ASN A O 1
ATOM 649 N N . ALA A 1 87 ? 10.047 7.434 14.094 1 98.12 87 ALA A N 1
ATOM 650 C CA . ALA A 1 87 ? 8.922 8.234 13.609 1 98.12 87 ALA A CA 1
ATOM 651 C C . ALA A 1 87 ? 7.824 7.344 13.031 1 98.12 87 ALA A C 1
ATOM 653 O O . ALA A 1 87 ? 6.648 7.484 13.391 1 98.12 87 ALA A O 1
ATOM 654 N N . VAL A 1 88 ? 8.18 6.402 12.203 1 98 88 VAL A N 1
ATOM 655 C CA . VAL A 1 88 ? 7.227 5.523 11.539 1 98 88 VAL A CA 1
ATOM 656 C C . VAL A 1 88 ? 6.562 4.602 12.562 1 98 88 VAL A C 1
ATOM 658 O O . VAL A 1 88 ? 5.344 4.422 12.547 1 98 88 VAL A O 1
ATOM 661 N N . THR A 1 89 ? 7.379 4.059 13.453 1 98 89 THR A N 1
ATOM 662 C CA . THR A 1 89 ? 6.875 3.135 14.461 1 98 89 THR A CA 1
ATOM 663 C C . THR A 1 89 ? 5.82 3.812 15.336 1 98 89 THR A C 1
ATOM 665 O O . THR A 1 89 ? 4.727 3.277 15.523 1 98 89 THR A O 1
ATOM 668 N N . VAL A 1 90 ? 6.109 5.004 15.836 1 97.25 90 VAL A N 1
ATOM 669 C CA . VAL A 1 90 ? 5.191 5.711 16.719 1 97.25 90 VAL A CA 1
ATOM 670 C C . VAL A 1 90 ? 3.965 6.172 15.938 1 97.25 90 VAL A C 1
ATOM 672 O O . VAL A 1 90 ? 2.838 6.086 16.438 1 97.25 90 VAL A O 1
ATOM 675 N N . ALA A 1 91 ? 4.188 6.684 14.734 1 96.12 91 ALA A N 1
ATOM 676 C CA . ALA A 1 91 ? 3.055 7.082 13.906 1 96.12 91 ALA A CA 1
ATOM 677 C C . ALA A 1 91 ? 2.074 5.93 13.719 1 96.12 91 ALA A C 1
ATOM 679 O O . ALA A 1 91 ? 0.868 6.094 13.922 1 96.12 91 ALA A O 1
ATOM 680 N N . LEU A 1 92 ? 2.57 4.723 13.391 1 94.56 92 LEU A N 1
ATOM 681 C CA . LEU A 1 92 ? 1.731 3.553 13.156 1 94.56 92 LEU A CA 1
ATOM 682 C C . LEU A 1 92 ? 0.974 3.168 14.422 1 94.56 92 LEU A C 1
ATOM 684 O O . LEU A 1 92 ? -0.224 2.877 14.367 1 94.56 92 LEU A O 1
ATOM 688 N N . ARG A 1 93 ? 1.678 3.145 15.516 1 93.81 93 ARG A N 1
ATOM 689 C CA . ARG A 1 93 ? 1.046 2.826 16.797 1 93.81 93 ARG A CA 1
ATOM 690 C C . ARG A 1 93 ? -0.116 3.771 17.078 1 93.81 93 ARG A C 1
ATOM 692 O O . ARG A 1 93 ? -1.203 3.33 17.453 1 93.81 93 ARG A O 1
ATOM 699 N N . GLU A 1 94 ? 0.083 5.066 16.844 1 92.56 94 GLU A N 1
ATOM 700 C CA . GLU A 1 94 ? -0.933 6.07 17.156 1 92.56 94 GLU A CA 1
ATOM 701 C C . GLU A 1 94 ? -2.076 6.02 16.141 1 92.56 94 GLU A C 1
ATOM 703 O O . GLU A 1 94 ? -3.238 6.219 16.5 1 92.56 94 GLU A O 1
ATOM 708 N N . ILE A 1 95 ? -1.732 5.82 14.859 1 88.69 95 ILE A N 1
ATOM 709 C CA . ILE A 1 95 ? -2.752 5.684 13.828 1 88.69 95 ILE A CA 1
ATOM 710 C C . ILE A 1 95 ? -3.678 4.516 14.172 1 88.69 95 ILE A C 1
ATOM 712 O O . ILE A 1 95 ? -4.902 4.645 14.086 1 88.69 95 ILE A O 1
ATOM 716 N N . ARG A 1 96 ? -3.158 3.4 14.586 1 86.44 96 ARG A N 1
ATOM 717 C CA . ARG A 1 96 ? -3.926 2.191 14.875 1 86.44 96 ARG A CA 1
ATOM 718 C C . ARG A 1 96 ? -4.75 2.352 16.141 1 86.44 96 ARG A C 1
ATOM 720 O O . ARG A 1 96 ? -5.789 1.709 16.297 1 86.44 96 ARG A O 1
ATOM 727 N N . SER A 1 97 ? -4.281 3.16 16.969 1 84.75 97 SER A N 1
ATOM 728 C CA . SER A 1 97 ? -4.977 3.359 18.25 1 84.75 97 SER A CA 1
ATOM 729 C C . SER A 1 97 ? -5.988 4.5 18.156 1 84.75 97 SER A C 1
ATOM 731 O O . SER A 1 97 ? -6.77 4.719 19.078 1 84.75 97 SER A O 1
ATOM 733 N N . ASP A 1 98 ? -5.832 5.215 16.969 1 78.19 98 ASP A N 1
ATOM 734 C CA . ASP A 1 98 ? -6.656 6.41 16.844 1 78.19 98 ASP A CA 1
ATOM 735 C C . ASP A 1 98 ? -8.102 6.047 16.5 1 78.19 98 ASP A C 1
ATOM 737 O O . ASP A 1 98 ? -8.352 5.301 15.555 1 78.19 98 ASP A O 1
ATOM 741 N N . PRO A 1 99 ? -8.961 6.516 17.281 1 65.12 99 PRO A N 1
ATOM 742 C CA . PRO A 1 99 ? -10.367 6.246 17 1 65.12 99 PRO A CA 1
ATOM 743 C C . PRO A 1 99 ? -10.797 6.703 15.617 1 65.12 99 PRO A C 1
ATOM 745 O O . PRO A 1 99 ? -11.781 6.199 15.07 1 65.12 99 PRO A O 1
ATOM 748 N N . LEU A 1 100 ? -10.039 7.684 15.164 1 60.97 100 LEU A N 1
ATOM 749 C CA . LEU A 1 100 ? -10.375 8.195 13.844 1 60.97 100 LEU A CA 1
ATOM 750 C C . LEU A 1 100 ? -9.992 7.191 12.758 1 60.97 100 LEU A C 1
ATOM 752 O O . LEU A 1 100 ? -10.43 7.316 11.609 1 60.97 100 LEU A O 1
ATOM 756 N N . ARG A 1 101 ? -9.227 6.203 13.117 1 61.53 101 ARG A N 1
ATOM 757 C CA . ARG A 1 101 ? -8.93 5.129 12.172 1 61.53 101 ARG A CA 1
ATOM 758 C C . ARG A 1 101 ? -10.203 4.605 11.516 1 61.53 101 ARG A C 1
ATOM 760 O O . ARG A 1 101 ? -10.188 4.195 10.352 1 61.53 101 ARG A O 1
ATOM 767 N N . ARG A 1 102 ? -11.164 4.703 12.391 1 54.94 102 ARG A N 1
ATOM 768 C CA . ARG A 1 102 ? -12.453 4.211 11.906 1 54.94 102 ARG A CA 1
ATOM 769 C C . ARG A 1 102 ? -12.961 5.055 10.742 1 54.94 102 ARG A C 1
ATOM 771 O O . ARG A 1 102 ? -13.836 4.625 9.992 1 54.94 102 ARG A O 1
ATOM 778 N N . LEU A 1 103 ? -12.539 6.188 10.805 1 51.09 103 LEU A N 1
ATOM 779 C CA . LEU A 1 103 ? -12.969 7.082 9.734 1 51.09 103 LEU A CA 1
ATOM 780 C C . LEU A 1 103 ? -12.242 6.758 8.438 1 51.09 103 LEU A C 1
ATOM 782 O O . LEU A 1 103 ? -12.578 7.297 7.379 1 51.09 103 LEU A O 1
ATOM 786 N N . MET A 1 104 ? -11.195 5.969 8.688 1 50.62 104 MET A N 1
ATOM 787 C CA . MET A 1 104 ? -10.469 5.52 7.5 1 50.62 104 MET A CA 1
ATOM 788 C C . MET A 1 104 ? -11.203 4.367 6.82 1 50.62 104 MET A C 1
ATOM 790 O O . MET A 1 104 ? -11.711 3.467 7.492 1 50.62 104 MET A O 1
ATOM 794 N N . PRO A 1 105 ? -11.758 4.539 5.754 1 45.75 105 PRO A N 1
ATOM 795 C CA . PRO A 1 105 ? -12.539 3.461 5.148 1 45.75 105 PRO A CA 1
ATOM 796 C C . PRO A 1 105 ? -11.898 2.086 5.332 1 45.75 105 PRO A C 1
ATOM 798 O O . PRO A 1 105 ? -10.672 1.979 5.406 1 45.75 105 PRO A O 1
ATOM 801 N N . GLY A 1 106 ? -12.43 1.303 6.094 1 43.69 106 GLY A N 1
ATOM 802 C CA . GLY A 1 106 ? -12.07 -0.098 6.242 1 43.69 106 GLY A CA 1
ATOM 803 C C . GLY A 1 106 ? -11.844 -0.797 4.914 1 43.69 106 GLY A C 1
ATOM 804 O O . GLY A 1 106 ? -12.039 -0.203 3.852 1 43.69 106 GLY A O 1
ATOM 805 N N . PRO A 1 107 ? -11.336 -2.035 4.922 1 43.59 107 PRO A N 1
ATOM 806 C CA . PRO A 1 107 ? -11.086 -2.781 3.688 1 43.59 107 PRO A CA 1
ATOM 807 C C . PRO A 1 107 ? -12.188 -2.598 2.65 1 43.59 107 PRO A C 1
ATOM 809 O O . PRO A 1 107 ? -11.914 -2.578 1.447 1 43.59 107 PRO A O 1
ATOM 812 N N . GLY A 1 108 ? -13.391 -2.664 3.02 1 42.09 108 GLY A N 1
ATOM 813 C CA . GLY A 1 108 ? -14.508 -2.57 2.102 1 42.09 108 GLY A CA 1
ATOM 814 C C . GLY A 1 108 ? -14.719 -1.169 1.558 1 42.09 108 GLY A C 1
ATOM 815 O O . GLY A 1 108 ? -15.266 -0.995 0.467 1 42.09 108 GLY A O 1
ATOM 816 N N . ASN A 1 109 ? -14.852 -0.233 2.314 1 42.81 109 ASN A N 1
ATOM 817 C CA . ASN A 1 109 ? -14.945 1.165 1.906 1 42.81 109 ASN A CA 1
ATOM 818 C C . ASN A 1 109 ? -13.578 1.837 1.884 1 42.81 109 ASN A C 1
ATOM 820 O O . ASN A 1 109 ? -13.094 2.307 2.916 1 42.81 109 ASN A O 1
ATOM 824 N N . ALA A 1 110 ? -12.57 1.305 1.311 1 44.53 110 ALA A N 1
ATOM 825 C CA . ALA A 1 110 ? -11.219 1.847 1.251 1 44.53 110 ALA A CA 1
ATOM 826 C C . ALA A 1 110 ? -11.234 3.367 1.11 1 44.53 110 ALA A C 1
ATOM 828 O O . ALA A 1 110 ? -11.664 3.895 0.081 1 44.53 110 ALA A O 1
ATOM 829 N N . PRO A 1 111 ? -11.477 4.227 2.115 1 46.22 111 PRO A N 1
ATOM 830 C CA . PRO A 1 111 ? -11.211 5.648 1.888 1 46.22 111 PRO A CA 1
ATOM 831 C C . PRO A 1 111 ? -10.055 5.887 0.923 1 46.22 111 PRO A C 1
ATOM 833 O O . PRO A 1 111 ? -9.203 5.012 0.746 1 46.22 111 PRO A O 1
ATOM 836 N N . ASP A 1 112 ? -10.234 6.863 0.035 1 59 112 ASP A N 1
ATOM 837 C CA . ASP A 1 112 ? -9.328 7.086 -1.084 1 59 112 ASP A CA 1
ATOM 838 C C . ASP A 1 112 ? -7.879 7.156 -0.606 1 59 112 ASP A C 1
ATOM 840 O O . ASP A 1 112 ? -7.363 8.242 -0.326 1 59 112 ASP A O 1
ATOM 844 N N . LEU A 1 113 ? -7.387 6.098 0.136 1 67.38 113 LEU A N 1
ATOM 845 C CA . LEU A 1 113 ? -5.957 5.996 0.409 1 67.38 113 LEU A CA 1
ATOM 846 C C . LEU A 1 113 ? -5.145 6.691 -0.677 1 67.38 113 LEU A C 1
ATOM 848 O O . LEU A 1 113 ? -4.066 7.227 -0.405 1 67.38 113 LEU A O 1
ATOM 852 N N . GLY A 1 114 ? -5.906 6.742 -1.662 1 72.75 114 GLY A N 1
ATOM 853 C CA . GLY A 1 114 ? -5.25 7.453 -2.748 1 72.75 114 GLY A CA 1
ATOM 854 C C . GLY A 1 114 ? -5.113 8.945 -2.488 1 72.75 114 GLY A C 1
ATOM 855 O O . GLY A 1 114 ? -4.066 9.531 -2.77 1 72.75 114 GLY A O 1
ATOM 856 N N . GLU A 1 115 ? -6.102 9.43 -1.855 1 76.06 115 GLU A N 1
ATOM 857 C CA . GLU A 1 115 ? -6.074 10.859 -1.556 1 76.06 115 GLU A CA 1
ATOM 858 C C . GLU A 1 115 ? -5.086 11.172 -0.436 1 76.06 115 GLU A C 1
ATOM 860 O O . GLU A 1 115 ? -4.375 12.172 -0.49 1 76.06 115 GLU A O 1
ATOM 865 N N . LEU A 1 116 ? -5.09 10.312 0.543 1 80.81 116 LEU A N 1
ATOM 866 C CA . LEU A 1 116 ? -4.148 10.508 1.639 1 80.81 116 LEU A CA 1
ATOM 867 C C . LEU A 1 116 ? -2.709 10.375 1.146 1 80.81 116 LEU A C 1
ATOM 869 O O . LEU A 1 116 ? -1.848 11.172 1.519 1 80.81 116 LEU A O 1
ATOM 873 N N . HIS A 1 117 ? -2.523 9.406 0.339 1 86.25 117 HIS A N 1
ATOM 874 C CA . HIS A 1 117 ? -1.188 9.188 -0.202 1 86.25 117 HIS A CA 1
ATOM 875 C C . HIS A 1 117 ? -0.719 10.383 -1.02 1 86.25 117 HIS A C 1
ATOM 877 O O . HIS A 1 117 ? 0.46 10.742 -0.985 1 86.25 117 HIS A O 1
ATOM 883 N N . ALA A 1 118 ? -1.654 11.016 -1.651 1 84.81 118 ALA A N 1
ATOM 884 C CA . ALA A 1 118 ? -1.312 12.133 -2.535 1 84.81 118 ALA A CA 1
ATOM 885 C C . ALA A 1 118 ? -1.29 13.453 -1.772 1 84.81 118 ALA A C 1
ATOM 887 O O . ALA A 1 118 ? -1.02 14.508 -2.352 1 84.81 118 ALA A O 1
ATOM 888 N N . SER A 1 119 ? -1.521 13.469 -0.537 1 86.12 119 SER A N 1
ATOM 889 C CA . SER A 1 119 ? -1.674 14.68 0.259 1 86.12 119 SER A CA 1
ATOM 890 C C . SER A 1 119 ? -0.335 15.383 0.458 1 86.12 119 SER A C 1
ATOM 892 O O . SER A 1 119 ? 0.582 14.82 1.063 1 86.12 119 SER A O 1
ATOM 894 N N . PRO A 1 120 ? -0.284 16.656 0.092 1 89 120 PRO A N 1
ATOM 895 C CA . PRO A 1 120 ? 0.955 17.391 0.354 1 89 120 PRO A CA 1
ATOM 896 C C . PRO A 1 120 ? 1.221 17.594 1.846 1 89 120 PRO A C 1
ATOM 898 O O . PRO A 1 120 ? 2.377 17.672 2.264 1 89 120 PRO A O 1
ATOM 901 N N . VAL A 1 121 ? 0.197 17.625 2.58 1 88.94 121 VAL A N 1
ATOM 902 C CA . VAL A 1 121 ? 0.332 17.828 4.02 1 88.94 121 VAL A CA 1
ATOM 903 C C . VAL A 1 121 ? 1.01 16.609 4.645 1 88.94 121 VAL A C 1
ATOM 905 O O . VAL A 1 121 ? 1.932 16.75 5.453 1 88.94 121 VAL A O 1
ATOM 908 N N . LEU A 1 122 ? 0.604 15.484 4.242 1 90.56 122 LEU A N 1
ATOM 909 C CA . LEU A 1 122 ? 1.208 14.273 4.793 1 90.56 122 LEU A CA 1
ATOM 910 C C . LEU A 1 122 ? 2.666 14.148 4.363 1 90.56 122 LEU A C 1
ATOM 912 O O . LEU A 1 122 ? 3.512 13.695 5.141 1 90.56 122 LEU A O 1
ATOM 916 N N . ARG A 1 123 ? 2.902 14.602 3.172 1 92.06 123 ARG A N 1
ATOM 917 C CA . ARG A 1 123 ? 4.285 14.602 2.703 1 92.06 123 ARG A CA 1
ATOM 918 C C . ARG A 1 123 ? 5.145 15.539 3.543 1 92.06 123 ARG A C 1
ATOM 920 O O . ARG A 1 123 ? 6.266 15.18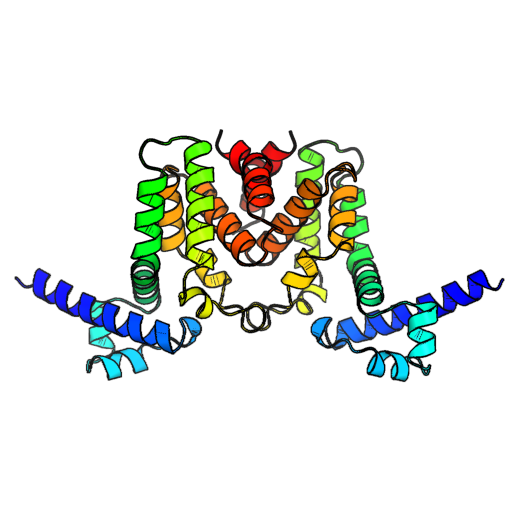8 3.922 1 92.06 123 ARG A O 1
ATOM 927 N N . HIS A 1 124 ? 4.613 16.688 3.824 1 91.81 124 HIS A N 1
ATOM 928 C CA . HIS A 1 124 ? 5.336 17.672 4.629 1 91.81 124 HIS A CA 1
ATOM 929 C C . HIS A 1 124 ? 5.547 17.156 6.051 1 91.81 124 HIS A C 1
ATOM 931 O O . HIS A 1 124 ? 6.637 17.312 6.617 1 91.81 124 HIS A O 1
ATOM 937 N N . LEU A 1 125 ? 4.543 16.547 6.57 1 92.81 125 LEU A N 1
ATOM 938 C CA . LEU A 1 125 ? 4.645 16 7.918 1 92.81 125 LEU A CA 1
ATOM 939 C C . LEU A 1 125 ? 5.688 14.891 7.977 1 92.81 125 LEU A C 1
ATOM 941 O O . LEU A 1 125 ? 6.488 14.828 8.914 1 92.81 125 LEU A O 1
ATOM 945 N N . ALA A 1 126 ? 5.68 14.039 6.961 1 95.06 126 ALA A N 1
ATOM 946 C CA . ALA A 1 126 ? 6.664 12.969 6.898 1 95.06 126 ALA A CA 1
ATOM 947 C C . ALA A 1 126 ? 8.086 13.523 6.859 1 95.06 126 ALA A C 1
ATOM 949 O O . ALA A 1 126 ? 8.961 13.047 7.586 1 95.06 126 ALA A O 1
ATOM 950 N N . ALA A 1 127 ? 8.297 14.531 6.055 1 94.75 127 ALA A N 1
ATOM 951 C CA . ALA A 1 127 ? 9.609 15.148 5.941 1 94.75 127 ALA A CA 1
ATOM 952 C C . ALA A 1 127 ? 10.047 15.758 7.27 1 94.75 127 ALA A C 1
ATOM 954 O O . ALA A 1 127 ? 11.164 15.508 7.738 1 94.75 127 ALA A O 1
ATOM 955 N N . GLU A 1 128 ? 9.172 16.469 7.844 1 93.06 128 GLU A N 1
ATOM 956 C CA . GLU A 1 128 ? 9.469 17.156 9.102 1 93.06 128 GLU A CA 1
ATOM 957 C C . GLU A 1 128 ? 9.789 16.156 10.211 1 93.06 128 GLU A C 1
ATOM 959 O O . GLU A 1 128 ? 10.812 16.266 10.883 1 93.06 128 GLU A O 1
ATOM 964 N N . LEU A 1 129 ? 9.016 15.156 10.352 1 95.06 129 LEU A N 1
ATOM 965 C CA . LEU A 1 129 ? 9.086 14.25 11.492 1 95.06 129 LEU A CA 1
ATOM 966 C C . LEU A 1 129 ? 10.242 13.266 11.328 1 95.06 129 LEU A C 1
ATOM 968 O O . LEU A 1 129 ? 10.781 12.766 12.32 1 95.06 129 LEU A O 1
ATOM 972 N N . THR A 1 130 ? 10.641 13.039 10.086 1 95.19 130 THR A N 1
ATOM 973 C CA . THR A 1 130 ? 11.727 12.094 9.859 1 95.19 130 THR A CA 1
ATOM 974 C C . THR A 1 130 ? 13.039 12.836 9.617 1 95.19 130 THR A C 1
ATOM 976 O O . THR A 1 130 ? 14.102 12.219 9.508 1 95.19 130 THR A O 1
ATOM 979 N N . GLY A 1 131 ? 12.984 14.125 9.539 1 91.56 131 GLY A N 1
ATOM 980 C CA . GLY A 1 131 ? 14.188 14.922 9.367 1 91.56 131 GLY A CA 1
ATOM 981 C C . GLY A 1 131 ? 14.711 14.906 7.938 1 91.56 131 GLY A C 1
ATOM 982 O O . GLY A 1 131 ? 15.898 15.117 7.707 1 91.56 131 GLY A O 1
ATOM 983 N N . ILE A 1 132 ? 13.852 14.445 7.031 1 86 132 ILE A N 1
ATOM 984 C CA . ILE A 1 132 ? 14.195 14.492 5.613 1 86 132 ILE A CA 1
ATOM 985 C C . ILE A 1 132 ? 14.117 15.93 5.109 1 86 132 ILE A C 1
ATOM 987 O O . ILE A 1 132 ? 13.234 16.688 5.512 1 86 132 ILE A O 1
ATOM 991 N N . THR A 1 133 ? 15.141 16.359 4.477 1 76.25 133 THR A N 1
ATOM 992 C CA . THR A 1 133 ? 15.133 17.734 3.98 1 76.25 133 THR A CA 1
ATOM 993 C C . THR A 1 133 ? 13.969 17.969 3.018 1 76.25 133 THR A C 1
ATOM 995 O O . THR A 1 133 ? 13.562 17.047 2.305 1 76.25 133 THR A O 1
ATOM 998 N N . ASP A 1 134 ? 13.305 19.031 3.109 1 72.31 134 ASP A N 1
ATOM 999 C CA . ASP A 1 134 ? 12.164 19.406 2.291 1 72.31 134 ASP A CA 1
ATOM 1000 C C . ASP A 1 134 ? 12.5 19.344 0.804 1 72.31 134 ASP A C 1
ATOM 1002 O O . ASP A 1 134 ? 11.609 19.281 -0.041 1 72.31 134 ASP A O 1
ATOM 1006 N N . ASP A 1 135 ? 13.781 19.188 0.551 1 80.69 135 ASP A N 1
ATOM 1007 C CA . ASP A 1 135 ? 14.188 19.172 -0.849 1 80.69 135 ASP A CA 1
ATOM 1008 C C . ASP A 1 135 ? 14.219 17.75 -1.404 1 80.69 135 ASP A C 1
ATOM 1010 O O . ASP A 1 135 ? 14.703 17.516 -2.512 1 80.69 135 ASP A O 1
ATOM 1014 N N . ASP A 1 136 ? 13.656 16.859 -0.635 1 90.44 136 ASP A N 1
ATOM 1015 C CA . ASP A 1 136 ? 13.586 15.484 -1.141 1 90.44 136 ASP A CA 1
ATOM 1016 C C . ASP A 1 136 ? 12.164 14.945 -1.065 1 90.44 136 ASP A C 1
ATOM 1018 O O . ASP A 1 136 ? 11.875 14.055 -0.263 1 90.44 136 ASP A O 1
ATOM 1022 N N . PRO A 1 137 ? 11.352 15.398 -1.957 1 90 137 PRO A N 1
ATOM 1023 C CA . PRO A 1 137 ? 9.938 15.008 -1.92 1 90 137 PRO A CA 1
ATOM 1024 C C . PRO A 1 137 ? 9.734 13.516 -2.156 1 90 137 PRO A C 1
ATOM 1026 O O . PRO A 1 137 ? 8.781 12.922 -1.636 1 90 137 PRO A O 1
ATOM 1029 N N . GLN A 1 138 ? 10.656 12.922 -2.83 1 92.94 138 GLN A N 1
ATOM 1030 C CA . GLN A 1 138 ? 10.531 11.492 -3.098 1 92.94 138 GLN A CA 1
ATOM 1031 C C . GLN A 1 138 ? 10.695 10.68 -1.818 1 92.94 138 GLN A C 1
ATOM 1033 O O . GLN A 1 138 ? 9.969 9.711 -1.594 1 92.94 138 GLN A O 1
ATOM 1038 N N . ALA A 1 139 ? 11.641 11.133 -1.005 1 95.31 139 ALA A N 1
ATOM 1039 C CA . ALA A 1 139 ? 11.867 10.438 0.256 1 95.31 139 ALA A CA 1
ATOM 1040 C C . ALA A 1 139 ? 10.672 10.578 1.191 1 95.31 139 ALA A C 1
ATOM 1042 O O . ALA A 1 139 ? 10.242 9.609 1.815 1 95.31 139 ALA A O 1
ATOM 1043 N N . ALA A 1 140 ? 10.148 11.758 1.257 1 95.19 140 ALA A N 1
ATOM 1044 C CA . ALA A 1 140 ? 8.977 12 2.098 1 95.19 140 ALA A CA 1
ATOM 1045 C C . ALA A 1 140 ? 7.777 11.188 1.626 1 95.19 140 ALA A C 1
ATOM 1047 O O . ALA A 1 140 ? 7.066 10.594 2.439 1 95.19 140 ALA A O 1
ATOM 1048 N N . GLN A 1 141 ? 7.641 11.164 0.364 1 94.38 141 GLN A N 1
ATOM 1049 C CA . GLN A 1 141 ? 6.531 10.414 -0.211 1 94.38 141 GLN A CA 1
ATOM 1050 C C . GLN A 1 141 ? 6.695 8.914 0.036 1 94.38 141 GLN A C 1
ATOM 1052 O O . GLN A 1 141 ? 5.711 8.203 0.221 1 94.38 141 GLN A O 1
ATOM 1057 N N . TRP A 1 142 ? 7.895 8.43 -0.015 1 96.31 142 TRP A N 1
ATOM 1058 C CA . TRP A 1 142 ? 8.148 7.023 0.269 1 96.31 142 TRP A CA 1
ATOM 1059 C C . TRP A 1 142 ? 7.77 6.684 1.707 1 96.31 142 TRP A C 1
ATOM 1061 O O . TRP A 1 142 ? 7.191 5.625 1.97 1 96.31 142 TRP A O 1
ATOM 1071 N N . ILE A 1 143 ? 8.086 7.582 2.609 1 96.56 143 ILE A N 1
ATOM 1072 C CA . ILE A 1 143 ? 7.734 7.371 4.012 1 96.56 143 ILE A CA 1
ATOM 1073 C C . ILE A 1 143 ? 6.215 7.305 4.156 1 96.56 143 ILE A C 1
ATOM 1075 O O . ILE A 1 143 ? 5.691 6.434 4.855 1 96.56 143 ILE A O 1
ATOM 1079 N N . VAL A 1 144 ? 5.504 8.164 3.494 1 94.38 144 VAL A N 1
ATOM 1080 C CA . VAL A 1 144 ? 4.043 8.156 3.52 1 94.38 144 VAL A CA 1
ATOM 1081 C C . VAL A 1 144 ? 3.523 6.828 2.977 1 94.38 144 VAL A C 1
ATOM 1083 O O . VAL A 1 144 ? 2.627 6.219 3.566 1 94.38 144 VAL A O 1
ATOM 1086 N N . ARG A 1 145 ? 4.086 6.387 1.888 1 94.25 145 ARG A N 1
ATOM 1087 C CA . ARG A 1 145 ? 3.707 5.113 1.288 1 94.25 145 ARG A CA 1
ATOM 1088 C C . ARG A 1 145 ? 3.883 3.967 2.281 1 94.25 145 ARG A C 1
ATOM 1090 O O . ARG A 1 145 ? 2.982 3.145 2.453 1 94.25 145 ARG A O 1
ATOM 1097 N N . VAL A 1 146 ? 5.031 3.889 2.895 1 96.56 146 VAL A N 1
ATOM 1098 C CA . VAL A 1 146 ? 5.344 2.809 3.824 1 96.56 146 VAL A CA 1
ATOM 1099 C C . VAL A 1 146 ? 4.375 2.85 5.008 1 96.56 146 VAL A C 1
ATOM 1101 O O . VAL A 1 146 ? 3.811 1.823 5.391 1 96.56 146 VAL A O 1
ATOM 1104 N N . VAL A 1 147 ? 4.129 4.031 5.551 1 94.94 147 VAL A N 1
ATOM 1105 C CA . VAL A 1 147 ? 3.234 4.18 6.691 1 94.94 147 VAL A CA 1
ATOM 1106 C C . VAL A 1 147 ? 1.824 3.74 6.309 1 94.94 147 VAL A C 1
ATOM 1108 O O . VAL A 1 147 ? 1.208 2.93 7.004 1 94.94 147 VAL A O 1
ATOM 1111 N N . LEU A 1 148 ? 1.326 4.242 5.184 1 90.69 148 LEU A N 1
ATOM 1112 C CA . LEU A 1 148 ? -0.032 3.914 4.762 1 90.69 148 LEU A CA 1
ATOM 1113 C C . LEU A 1 148 ? -0.152 2.436 4.414 1 90.69 148 LEU A C 1
ATOM 1115 O O . LEU A 1 148 ? -1.159 1.798 4.73 1 90.69 148 LEU A O 1
ATOM 1119 N N . SER A 1 149 ? 0.884 1.877 3.746 1 90.94 149 SER A N 1
ATOM 1120 C CA . SER A 1 149 ? 0.834 0.459 3.404 1 90.94 149 SER A CA 1
ATOM 1121 C C . SER A 1 149 ? 0.812 -0.41 4.66 1 90.94 149 SER A C 1
ATOM 1123 O O . SER A 1 149 ? 0.049 -1.375 4.738 1 90.94 149 SER A O 1
ATOM 1125 N N . LEU A 1 150 ? 1.628 -0.074 5.672 1 92.44 150 LEU A N 1
ATOM 1126 C CA . LEU A 1 150 ? 1.679 -0.84 6.91 1 92.44 150 LEU A CA 1
ATOM 1127 C C . LEU A 1 150 ? 0.408 -0.635 7.73 1 92.44 150 LEU A C 1
ATOM 1129 O O . LEU A 1 150 ? -0.019 -1.535 8.453 1 92.44 150 LEU A O 1
ATOM 1133 N N . ALA A 1 151 ? -0.162 0.531 7.629 1 87.62 151 ALA A N 1
ATOM 1134 C CA . ALA A 1 151 ? -1.431 0.776 8.312 1 87.62 151 ALA A CA 1
ATOM 1135 C C . ALA A 1 151 ? -2.555 -0.05 7.691 1 87.62 151 ALA A C 1
ATOM 1137 O O . ALA A 1 151 ? -3.428 -0.555 8.398 1 87.62 151 ALA A O 1
ATOM 1138 N N . TYR A 1 152 ? -2.508 -0.231 6.438 1 82.5 152 TYR A N 1
ATOM 1139 C CA . TYR A 1 152 ? -3.559 -0.934 5.707 1 82.5 152 TYR A CA 1
ATOM 1140 C C . TYR A 1 152 ? -3.307 -2.436 5.703 1 82.5 152 TYR A C 1
ATOM 1142 O O . TYR A 1 152 ? -4.246 -3.23 5.809 1 82.5 152 TYR A O 1
ATOM 1150 N N . TRP A 1 153 ? -2.006 -2.756 5.5 1 86.69 153 TRP A N 1
ATOM 1151 C CA . TRP A 1 153 ? -1.552 -4.145 5.5 1 86.69 153 TRP A CA 1
ATOM 1152 C C . TRP A 1 153 ? -0.553 -4.391 6.625 1 86.69 153 TRP A C 1
ATOM 1154 O O . TRP A 1 153 ? 0.657 -4.445 6.387 1 86.69 153 TRP A O 1
ATOM 1164 N N . PRO A 1 154 ? -1.072 -4.68 7.73 1 88.25 154 PRO A N 1
ATOM 1165 C CA . PRO A 1 154 ? -0.17 -4.785 8.883 1 88.25 154 PRO A CA 1
ATOM 1166 C C . PRO A 1 154 ? 0.703 -6.035 8.836 1 88.25 154 PRO A C 1
ATOM 1168 O O . PRO A 1 154 ? 0.347 -7.02 8.18 1 88.25 154 PRO A O 1
ATOM 1171 N N . VAL A 1 155 ? 1.846 -5.879 9.406 1 90.12 155 VAL A N 1
ATOM 1172 C CA . VAL A 1 155 ? 2.643 -7.066 9.711 1 90.12 155 VAL A CA 1
ATOM 1173 C C . VAL A 1 155 ? 2.195 -7.664 11.039 1 90.12 155 VAL A C 1
ATOM 1175 O O . VAL A 1 155 ? 1.384 -7.07 11.758 1 90.12 155 VAL A O 1
ATOM 1178 N N . ALA A 1 156 ? 2.605 -8.891 11.328 1 84.5 156 ALA A N 1
ATOM 1179 C CA . ALA A 1 156 ? 2.033 -9.781 12.336 1 84.5 156 ALA A CA 1
ATOM 1180 C C . ALA A 1 156 ? 2.059 -9.125 13.719 1 84.5 156 ALA A C 1
ATOM 1182 O O . ALA A 1 156 ? 1.082 -9.203 14.469 1 84.5 156 ALA A O 1
ATOM 1183 N N . ASP A 1 157 ? 3.188 -8.586 14.102 1 89.75 157 ASP A N 1
ATOM 1184 C CA . ASP A 1 157 ? 3.287 -7.973 15.422 1 89.75 157 ASP A CA 1
ATOM 1185 C C . ASP A 1 157 ? 4.336 -6.863 15.43 1 89.75 157 ASP A C 1
ATOM 1187 O O . ASP A 1 157 ? 4.984 -6.605 14.414 1 89.75 157 ASP A O 1
ATOM 1191 N N . ASP A 1 158 ? 4.48 -6.246 16.609 1 89.88 158 ASP A N 1
ATOM 1192 C CA . ASP A 1 158 ? 5.359 -5.086 16.75 1 89.88 158 ASP A CA 1
ATOM 1193 C C . ASP A 1 158 ? 6.816 -5.473 16.5 1 89.88 158 ASP A C 1
ATOM 1195 O O . ASP A 1 158 ? 7.582 -4.688 15.938 1 89.88 158 ASP A O 1
ATOM 1199 N N . ARG A 1 159 ? 7.176 -6.68 16.969 1 91.62 159 ARG A N 1
ATOM 1200 C CA . ARG A 1 159 ? 8.555 -7.117 16.766 1 91.62 159 ARG A CA 1
ATOM 1201 C C . ARG A 1 159 ? 8.859 -7.293 15.289 1 91.62 159 ARG A C 1
ATOM 1203 O O . ARG A 1 159 ? 9.898 -6.836 14.805 1 91.62 159 ARG A O 1
ATOM 1210 N N . ASP A 1 160 ? 7.988 -7.871 14.57 1 94.31 160 ASP A N 1
ATOM 1211 C CA . ASP A 1 160 ? 8.133 -8.055 13.133 1 94.31 160 ASP A CA 1
ATOM 1212 C C . ASP A 1 160 ? 8.172 -6.715 12.406 1 94.31 160 ASP A C 1
ATOM 1214 O O . ASP A 1 160 ? 8.938 -6.539 11.453 1 94.31 160 ASP A O 1
ATOM 1218 N N . GLU A 1 161 ? 7.355 -5.809 12.898 1 96.12 161 GLU A N 1
ATOM 1219 C CA . GLU A 1 161 ? 7.293 -4.492 12.266 1 96.12 161 GLU A CA 1
ATOM 1220 C C . GLU A 1 161 ? 8.617 -3.746 12.414 1 96.12 161 GLU A C 1
ATOM 1222 O O . GLU A 1 161 ? 9.102 -3.137 11.461 1 96.12 161 GLU A O 1
ATOM 1227 N N . ASP A 1 162 ? 9.18 -3.799 13.617 1 96.56 162 ASP A N 1
ATOM 1228 C CA . ASP A 1 162 ? 10.477 -3.182 13.844 1 96.56 162 ASP A CA 1
ATOM 1229 C C . ASP A 1 162 ? 11.539 -3.805 12.938 1 96.56 162 ASP A C 1
ATOM 1231 O O . ASP A 1 162 ? 12.336 -3.09 12.328 1 96.56 162 ASP A O 1
ATOM 1235 N N . GLU A 1 163 ? 11.547 -5.121 12.82 1 96.38 163 GLU A N 1
ATOM 1236 C CA . GLU A 1 163 ? 12.516 -5.824 11.977 1 96.38 163 GLU A CA 1
ATOM 1237 C C . GLU A 1 163 ? 12.352 -5.43 10.516 1 96.38 163 GLU A C 1
ATOM 1239 O O . GLU A 1 163 ? 13.336 -5.164 9.82 1 96.38 163 GLU A O 1
ATOM 1244 N N . VAL A 1 164 ? 11.125 -5.348 10.094 1 96.88 164 VAL A N 1
ATOM 1245 C CA . VAL A 1 164 ? 10.82 -5.008 8.711 1 96.88 164 VAL A CA 1
ATOM 1246 C C . VAL A 1 164 ? 11.305 -3.592 8.398 1 96.88 164 VAL A C 1
ATOM 1248 O O . VAL A 1 164 ? 11.93 -3.354 7.363 1 96.88 164 VAL A O 1
ATOM 1251 N N . LEU A 1 165 ? 11.078 -2.682 9.312 1 97.81 165 LEU A N 1
ATOM 1252 C CA . LEU A 1 165 ? 11.492 -1.299 9.102 1 97.81 165 LEU A CA 1
ATOM 1253 C C . LEU A 1 165 ? 13.016 -1.183 9.086 1 97.81 165 LEU A C 1
ATOM 1255 O O . LEU A 1 165 ? 13.578 -0.464 8.25 1 97.81 165 LEU A O 1
ATOM 1259 N N . ARG A 1 166 ? 13.68 -1.903 9.945 1 97.44 166 ARG A N 1
ATOM 1260 C CA . ARG A 1 166 ? 15.133 -1.839 10.031 1 97.44 166 ARG A CA 1
ATOM 1261 C C . ARG A 1 166 ? 15.781 -2.479 8.812 1 97.44 166 ARG A C 1
ATOM 1263 O O . ARG A 1 166 ? 16.797 -1.988 8.312 1 97.44 166 ARG A O 1
ATOM 1270 N N . ARG A 1 167 ? 15.156 -3.467 8.352 1 95.94 167 ARG A N 1
ATOM 1271 C CA . ARG A 1 167 ? 15.75 -4.211 7.246 1 95.94 167 ARG A CA 1
ATOM 1272 C C . ARG A 1 167 ? 15.445 -3.543 5.91 1 95.94 167 ARG A C 1
ATOM 1274 O O . ARG A 1 167 ? 16.281 -3.523 5.012 1 95.94 167 ARG A O 1
ATOM 1281 N N . PHE A 1 168 ? 14.188 -2.936 5.801 1 96.69 168 PHE A N 1
ATOM 1282 C CA . PHE A 1 168 ? 13.742 -2.656 4.438 1 96.69 168 PHE A CA 1
ATOM 1283 C C . PHE A 1 168 ? 13.445 -1.173 4.262 1 96.69 168 PHE A C 1
ATOM 1285 O O . PHE A 1 168 ? 13.312 -0.69 3.133 1 96.69 168 PHE A O 1
ATOM 1292 N N . LEU A 1 169 ? 13.32 -0.43 5.332 1 97.5 169 LEU A N 1
ATOM 1293 C CA . LEU A 1 169 ? 13.133 1.013 5.219 1 97.5 169 LEU A CA 1
ATOM 1294 C C . LEU A 1 169 ? 14.43 1.751 5.531 1 97.5 169 LEU A C 1
ATOM 1296 O O . LEU A 1 169 ? 14.859 2.613 4.758 1 97.5 169 LEU A O 1
ATOM 1300 N N . ALA A 1 170 ? 15.148 1.394 6.602 1 95.88 170 ALA A N 1
ATOM 1301 C CA . ALA A 1 170 ? 16.281 2.107 7.18 1 95.88 170 ALA A CA 1
ATOM 1302 C C . ALA A 1 170 ? 17.422 2.242 6.172 1 95.88 170 ALA A C 1
ATOM 1304 O O . ALA A 1 170 ? 18.047 3.299 6.074 1 95.88 170 ALA A O 1
ATOM 1305 N N . PRO A 1 171 ? 17.672 1.25 5.359 1 94.31 171 PRO A N 1
ATOM 1306 C CA . PRO A 1 171 ? 18.844 1.321 4.484 1 94.31 171 PRO A CA 1
ATOM 1307 C C . PRO A 1 171 ? 18.75 2.461 3.469 1 94.31 171 PRO A C 1
ATOM 1309 O O . PRO A 1 171 ? 19.781 2.945 2.988 1 94.31 171 PRO A O 1
ATOM 1312 N N . ALA A 1 172 ? 17.531 2.891 3.189 1 93.25 172 ALA A N 1
ATOM 1313 C CA . ALA A 1 172 ? 17.344 3.957 2.207 1 93.25 172 ALA A CA 1
ATOM 1314 C C . ALA A 1 172 ? 17.688 5.32 2.807 1 93.25 172 ALA A C 1
ATOM 1316 O O . ALA A 1 172 ? 17.797 6.309 2.08 1 93.25 172 ALA A O 1
ATOM 1317 N N . PHE A 1 173 ? 17.875 5.355 4.062 1 91.5 173 PHE A N 1
ATOM 1318 C CA . PHE A 1 173 ? 18.062 6.641 4.723 1 91.5 173 PHE A CA 1
ATOM 1319 C C . PHE A 1 173 ? 19.359 6.664 5.504 1 91.5 173 PHE A C 1
ATOM 1321 O O . PHE A 1 173 ? 19.516 7.43 6.457 1 91.5 173 PHE A O 1
ATOM 1328 N N . THR A 1 174 ? 20.234 5.727 5.215 1 81.94 174 THR A N 1
ATOM 1329 C CA . THR A 1 174 ? 21.562 5.703 5.816 1 81.94 174 THR A CA 1
ATOM 1330 C C . THR A 1 174 ? 22.5 6.652 5.086 1 81.94 174 THR A C 1
ATOM 1332 O O . THR A 1 174 ? 22.312 6.93 3.9 1 81.94 174 THR A O 1
ATOM 1335 N N . MET B 1 1 ? -2.551 -43.281 -14.211 1 64.44 1 MET B N 1
ATOM 1336 C CA . MET B 1 1 ? -3.855 -43.156 -14.859 1 64.44 1 MET B CA 1
ATOM 1337 C C . MET B 1 1 ? -4.844 -42.438 -13.953 1 64.44 1 MET B C 1
ATOM 1339 O O . MET B 1 1 ? -5.445 -41.438 -14.367 1 64.44 1 MET B O 1
ATOM 1343 N N . GLY B 1 2 ? -5.062 -42.844 -12.695 1 66.44 2 GLY B N 1
ATOM 1344 C CA . GLY B 1 2 ? -5.91 -42.188 -11.703 1 66.44 2 GLY B CA 1
ATOM 1345 C C . GLY B 1 2 ? -5.453 -40.781 -11.367 1 66.44 2 GLY B C 1
ATOM 1346 O O . GLY B 1 2 ? -6.277 -39.875 -11.242 1 66.44 2 GLY B O 1
ATOM 1347 N N . GLY B 1 3 ? -4.199 -40.656 -11.328 1 71.88 3 GLY B N 1
ATOM 1348 C CA . GLY B 1 3 ? -3.592 -39.375 -11.039 1 71.88 3 GLY B CA 1
ATOM 1349 C C . GLY B 1 3 ? -3.83 -38.312 -12.117 1 71.88 3 GLY B C 1
ATOM 1350 O O . GLY B 1 3 ? -4.105 -37.156 -11.828 1 71.88 3 GLY B O 1
ATOM 1351 N N . ASP B 1 4 ? -3.768 -38.875 -13.211 1 78.75 4 ASP B N 1
ATOM 1352 C CA . ASP B 1 4 ? -3.982 -38 -14.383 1 78.75 4 ASP B CA 1
ATOM 1353 C C . ASP B 1 4 ? -5.426 -37.5 -14.438 1 78.75 4 ASP B C 1
ATOM 1355 O O . ASP B 1 4 ? -5.672 -36.344 -14.773 1 78.75 4 ASP B O 1
ATOM 1359 N N . ARG B 1 5 ? -6.316 -38.469 -14.094 1 80.06 5 ARG B N 1
ATOM 1360 C CA . ARG B 1 5 ? -7.727 -38.094 -14.094 1 80.06 5 ARG B CA 1
ATOM 1361 C C . 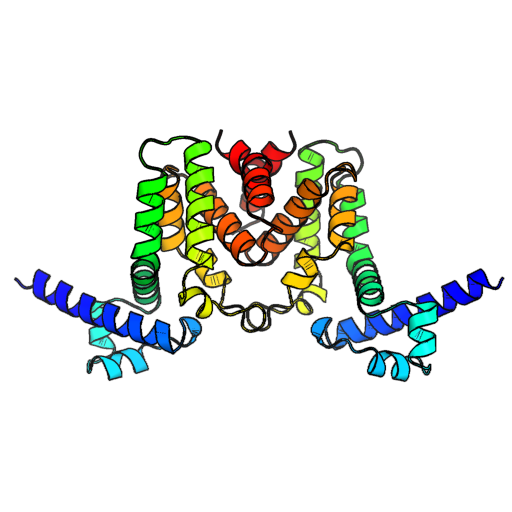ARG B 1 5 ? -8.023 -37.062 -13.016 1 80.06 5 ARG B C 1
ATOM 1363 O O . ARG B 1 5 ? -8.805 -36.125 -13.242 1 80.06 5 ARG B O 1
ATOM 1370 N N . ARG B 1 6 ? -7.363 -37.25 -11.93 1 86.62 6 ARG B N 1
ATOM 1371 C CA . ARG B 1 6 ? -7.547 -36.312 -10.828 1 86.62 6 ARG B CA 1
ATOM 1372 C C . ARG B 1 6 ? -7.023 -34.938 -11.188 1 86.62 6 ARG B C 1
ATOM 1374 O O . ARG B 1 6 ? -7.664 -33.938 -10.891 1 86.62 6 ARG B O 1
ATOM 1381 N N . ALA B 1 7 ? -5.91 -35 -11.812 1 89.5 7 ALA B N 1
ATOM 1382 C CA . ALA B 1 7 ? -5.309 -33.75 -12.234 1 89.5 7 ALA B CA 1
ATOM 1383 C C . ALA B 1 7 ? -6.176 -33.062 -13.281 1 89.5 7 ALA B C 1
ATOM 1385 O O . ALA B 1 7 ? -6.324 -31.828 -13.266 1 89.5 7 ALA B O 1
ATOM 1386 N N . ALA B 1 8 ? -6.746 -33.812 -14.148 1 90.62 8 ALA B N 1
ATOM 1387 C CA . ALA B 1 8 ? -7.617 -33.281 -15.18 1 90.62 8 ALA B CA 1
ATOM 1388 C C . ALA B 1 8 ? -8.883 -32.688 -14.57 1 90.62 8 ALA B C 1
ATOM 1390 O O . ALA B 1 8 ? -9.359 -31.641 -15.008 1 90.62 8 ALA B O 1
ATOM 1391 N N . ALA B 1 9 ? -9.43 -33.312 -13.625 1 90.94 9 ALA B N 1
ATOM 1392 C CA . ALA B 1 9 ? -10.617 -32.844 -12.938 1 90.94 9 ALA B CA 1
ATOM 1393 C C . ALA B 1 9 ? -10.328 -31.531 -12.203 1 90.94 9 ALA B C 1
ATOM 1395 O O . ALA B 1 9 ? -11.109 -30.578 -12.281 1 90.94 9 ALA B O 1
ATOM 1396 N N . ALA B 1 10 ? -9.242 -31.516 -11.508 1 93.81 10 ALA B N 1
ATOM 1397 C CA . ALA B 1 10 ? -8.844 -30.312 -10.797 1 93.81 10 ALA B CA 1
ATOM 1398 C C . ALA B 1 10 ? -8.656 -29.141 -11.773 1 93.81 10 ALA B C 1
ATOM 1400 O O . ALA B 1 10 ? -9.109 -28.031 -11.508 1 93.81 10 ALA B O 1
ATOM 1401 N N . ASP B 1 11 ? -8.023 -29.469 -12.836 1 93.75 11 ASP B N 1
ATOM 1402 C CA . ASP B 1 11 ? -7.766 -28.438 -13.844 1 93.75 11 ASP B CA 1
ATOM 1403 C C . ASP B 1 11 ? -9.07 -27.859 -14.375 1 93.75 11 ASP B C 1
ATOM 1405 O O . ASP B 1 11 ? -9.172 -26.641 -14.594 1 93.75 11 ASP B O 1
ATOM 1409 N N . ARG B 1 12 ? -9.992 -28.703 -14.555 1 93.69 12 ARG B N 1
ATOM 1410 C CA . ARG B 1 12 ? -11.297 -28.25 -15.023 1 93.69 12 ARG B CA 1
ATOM 1411 C C . ARG B 1 12 ? -11.961 -27.328 -14 1 93.69 12 ARG B C 1
ATOM 1413 O O . ARG B 1 12 ? -12.57 -26.328 -14.367 1 93.69 12 ARG B O 1
ATOM 1420 N N . ILE B 1 13 ? -11.781 -27.656 -12.797 1 95.81 13 ILE B N 1
ATOM 1421 C CA . ILE B 1 13 ? -12.359 -26.859 -11.719 1 95.81 13 ILE B CA 1
ATOM 1422 C C . ILE B 1 13 ? -11.664 -25.5 -11.656 1 95.81 13 ILE B C 1
ATOM 1424 O O . ILE B 1 13 ? -12.328 -24.469 -11.57 1 95.81 13 ILE B O 1
ATOM 1428 N N . TYR B 1 14 ? -10.359 -25.547 -11.766 1 94.94 14 TYR B N 1
ATOM 1429 C CA . TYR B 1 14 ? -9.602 -24.312 -11.703 1 94.94 14 TYR B CA 1
ATOM 1430 C C . TYR B 1 14 ? -9.914 -23.422 -12.906 1 94.94 14 TYR B C 1
ATOM 1432 O O . TYR B 1 14 ? -9.992 -22.203 -12.781 1 94.94 14 TYR B O 1
ATOM 1440 N N . ALA B 1 15 ? -10.109 -24.031 -14.062 1 94.75 15 ALA B N 1
ATOM 1441 C CA . ALA B 1 15 ? -10.461 -23.281 -15.258 1 94.75 15 ALA B CA 1
ATOM 1442 C C . ALA B 1 15 ? -11.82 -22.609 -15.109 1 94.75 15 ALA B C 1
ATOM 1444 O O . ALA B 1 15 ? -11.984 -21.438 -15.43 1 94.75 15 ALA B O 1
ATOM 1445 N N . ALA B 1 16 ? -12.703 -23.328 -14.562 1 95.12 16 ALA B N 1
ATOM 1446 C CA . ALA B 1 16 ? -14.039 -22.797 -14.336 1 95.12 16 ALA B CA 1
ATOM 1447 C C . ALA B 1 16 ? -14.016 -21.672 -13.297 1 95.12 16 ALA B C 1
ATOM 1449 O O . ALA B 1 16 ? -14.688 -20.656 -13.453 1 95.12 16 ALA B O 1
ATOM 1450 N N . ALA B 1 17 ? -13.289 -21.938 -12.281 1 94.31 17 ALA B N 1
ATOM 1451 C CA . ALA B 1 17 ? -13.148 -20.922 -11.242 1 94.31 17 ALA B CA 1
ATOM 1452 C C . ALA B 1 17 ? -12.547 -19.641 -11.812 1 94.31 17 ALA B C 1
ATOM 1454 O O . ALA B 1 17 ? -12.992 -18.531 -11.484 1 94.31 17 ALA B O 1
ATOM 1455 N N . THR B 1 18 ? -11.547 -19.812 -12.625 1 91.75 18 THR B N 1
ATOM 1456 C CA . THR B 1 18 ? -10.891 -18.672 -13.258 1 91.75 18 THR B CA 1
ATOM 1457 C C . THR B 1 18 ? -11.883 -17.875 -14.094 1 91.75 18 THR B C 1
ATOM 1459 O O . THR B 1 18 ? -11.93 -16.641 -14 1 91.75 18 THR B O 1
ATOM 1462 N N . ASP B 1 19 ? -12.688 -18.547 -14.781 1 89.88 19 ASP B N 1
ATOM 1463 C CA . ASP B 1 19 ? -13.703 -17.906 -15.602 1 89.88 19 ASP B CA 1
ATOM 1464 C C . ASP B 1 19 ? -14.703 -17.141 -14.727 1 89.88 19 ASP B C 1
ATOM 1466 O O . ASP B 1 19 ? -15.086 -16.016 -15.062 1 89.88 19 ASP B O 1
ATOM 1470 N N . LEU B 1 20 ? -15.047 -17.719 -13.672 1 88.19 20 LEU B N 1
ATOM 1471 C CA . LEU B 1 20 ? -15.984 -17.078 -12.758 1 88.19 20 LEU B CA 1
ATOM 1472 C C . LEU B 1 20 ? -15.391 -15.812 -12.156 1 88.19 20 LEU B C 1
ATOM 1474 O O . LEU B 1 20 ? -16.062 -14.781 -12.07 1 88.19 20 LEU B O 1
ATOM 1478 N N . VAL B 1 21 ? -14.195 -15.883 -11.812 1 85.25 21 VAL B N 1
ATOM 1479 C CA . VAL B 1 21 ? -13.531 -14.766 -11.148 1 85.25 21 VAL B CA 1
ATOM 1480 C C . VAL B 1 21 ? -13.32 -13.625 -12.141 1 85.25 21 VAL B C 1
ATOM 1482 O O . VAL B 1 21 ? -13.445 -12.453 -11.781 1 85.25 21 VAL B O 1
ATOM 1485 N N . VAL B 1 22 ? -13.016 -13.953 -13.359 1 82.06 22 VAL B N 1
ATOM 1486 C CA . VAL B 1 22 ? -12.828 -12.945 -14.398 1 82.06 22 VAL B CA 1
ATOM 1487 C C . VAL B 1 22 ? -14.117 -12.156 -14.602 1 82.06 22 VAL B C 1
ATOM 1489 O O . VAL B 1 22 ? -14.086 -10.953 -14.836 1 82.06 22 VAL B O 1
ATOM 1492 N N . HIS B 1 23 ? -15.242 -12.828 -14.352 1 80.62 23 HIS B N 1
ATOM 1493 C CA . HIS B 1 23 ? -16.516 -12.203 -14.641 1 80.62 23 HIS B CA 1
ATOM 1494 C C . HIS B 1 23 ? -17.125 -11.586 -13.383 1 80.62 23 HIS B C 1
ATOM 1496 O O . HIS B 1 23 ? -17.766 -10.531 -13.445 1 80.62 23 HIS B O 1
ATOM 1502 N N . GLU B 1 24 ? -16.859 -12.25 -12.273 1 79 24 GLU B N 1
ATOM 1503 C CA . GLU B 1 24 ? -17.578 -11.844 -11.07 1 79 24 GLU B CA 1
ATOM 1504 C C . GLU B 1 24 ? -16.641 -11.211 -10.047 1 79 24 GLU B C 1
ATOM 1506 O O . GLU B 1 24 ? -17.094 -10.578 -9.094 1 79 24 GLU B O 1
ATOM 1511 N N . GLY B 1 25 ? -15.43 -11.391 -10.273 1 77.31 25 GLY B N 1
ATOM 1512 C CA . GLY B 1 25 ? -14.477 -10.891 -9.297 1 77.31 25 GLY B CA 1
ATOM 1513 C C . GLY B 1 25 ? -14.109 -11.922 -8.242 1 77.31 25 GLY B C 1
ATOM 1514 O O . GLY B 1 25 ? -14.859 -12.867 -8.008 1 77.31 25 GLY B O 1
ATOM 1515 N N . LEU B 1 26 ? -12.984 -11.758 -7.645 1 75.75 26 LEU B N 1
ATOM 1516 C CA . LEU B 1 26 ? -12.453 -12.688 -6.656 1 75.75 26 LEU B CA 1
ATOM 1517 C C . LEU B 1 26 ? -13.258 -12.633 -5.363 1 75.75 26 LEU B C 1
ATOM 1519 O O . LEU B 1 26 ? -13.43 -13.648 -4.684 1 75.75 26 LEU B O 1
ATOM 1523 N N . ASP B 1 27 ? -13.836 -11.508 -5.082 1 71.62 27 ASP B N 1
ATOM 1524 C CA . ASP B 1 27 ? -14.57 -11.312 -3.836 1 71.62 27 ASP B CA 1
ATOM 1525 C C . ASP B 1 27 ? -15.922 -12.023 -3.879 1 71.62 27 ASP B C 1
ATOM 1527 O O . ASP B 1 27 ? -16.406 -12.5 -2.854 1 71.62 27 ASP B O 1
ATOM 1531 N N . ALA B 1 28 ? -16.391 -12.047 -5.016 1 75 28 ALA B N 1
ATOM 1532 C CA . ALA B 1 28 ? -17.734 -12.609 -5.176 1 75 28 ALA B CA 1
ATOM 1533 C C . ALA B 1 28 ? -17.656 -14.117 -5.391 1 75 28 ALA B C 1
ATOM 1535 O O . ALA B 1 28 ? -18.688 -14.797 -5.422 1 75 28 ALA B O 1
ATOM 1536 N N . PHE B 1 29 ? -16.469 -14.609 -5.391 1 82.75 29 PHE B N 1
ATOM 1537 C CA . PHE B 1 29 ? -16.281 -16.031 -5.664 1 82.75 29 PHE B CA 1
ATOM 1538 C C . PHE B 1 29 ? -16.969 -16.875 -4.602 1 82.75 29 PHE B C 1
ATOM 1540 O O . PHE B 1 29 ? -16.781 -16.656 -3.404 1 82.75 29 PHE B O 1
ATOM 1547 N N . ASP B 1 30 ? -17.75 -17.891 -5.062 1 89.06 30 ASP B N 1
ATOM 1548 C CA . ASP B 1 30 ? -18.531 -18.781 -4.219 1 89.06 30 ASP B CA 1
ATOM 1549 C C . ASP B 1 30 ? -18.406 -20.234 -4.684 1 89.06 30 ASP B C 1
ATOM 1551 O O . ASP B 1 30 ? -18.516 -20.516 -5.875 1 89.06 30 ASP B O 1
ATOM 1555 N N . ILE B 1 31 ? -18.25 -21.125 -3.736 1 93.25 31 ILE B N 1
ATOM 1556 C CA . ILE B 1 31 ? -18.031 -22.531 -4.039 1 93.25 31 ILE B CA 1
ATOM 1557 C C . ILE B 1 31 ? -19.312 -23.141 -4.617 1 93.25 31 ILE B C 1
ATOM 1559 O O . ILE B 1 31 ? -19.266 -23.984 -5.508 1 93.25 31 ILE B O 1
ATOM 1563 N N . ASP B 1 32 ? -20.469 -22.672 -4.074 1 94.5 32 ASP B N 1
ATOM 1564 C CA . ASP B 1 32 ? -21.734 -23.203 -4.562 1 94.5 32 ASP B CA 1
ATOM 1565 C C . ASP B 1 32 ? -21.953 -22.844 -6.031 1 94.5 32 ASP B C 1
ATOM 1567 O O . ASP B 1 32 ? -22.375 -23.688 -6.824 1 94.5 32 ASP B O 1
ATOM 1571 N N . THR B 1 33 ? -21.656 -21.703 -6.383 1 94.31 33 THR B N 1
ATOM 1572 C CA . THR B 1 33 ? -21.766 -21.266 -7.77 1 94.31 33 THR B CA 1
ATOM 1573 C C . THR B 1 33 ? -20.812 -22.047 -8.664 1 94.31 33 THR B C 1
ATOM 1575 O O . THR B 1 33 ? -21.172 -22.453 -9.773 1 94.31 33 THR B O 1
ATOM 1578 N N . LEU B 1 34 ? -19.578 -22.25 -8.172 1 95.75 34 LEU B N 1
ATOM 1579 C CA . LEU B 1 34 ? -18.594 -23.016 -8.914 1 95.75 34 LEU B CA 1
ATOM 1580 C C . LEU B 1 34 ? -19.047 -24.438 -9.133 1 95.75 34 LEU B C 1
ATOM 1582 O O . LEU B 1 34 ? -18.969 -24.969 -10.242 1 95.75 34 LEU B O 1
ATOM 1586 N N . ALA B 1 35 ? -19.562 -25.062 -8.109 1 96.25 35 ALA B N 1
ATOM 1587 C CA . ALA B 1 35 ? -20.062 -26.438 -8.195 1 96.25 35 ALA B CA 1
ATOM 1588 C C . ALA B 1 35 ? -21.156 -26.547 -9.25 1 96.25 35 ALA B C 1
ATOM 1590 O O . ALA B 1 35 ? -21.141 -27.484 -10.062 1 96.25 35 ALA B O 1
ATOM 1591 N N . ALA B 1 36 ? -22.047 -25.609 -9.234 1 95.38 36 ALA B N 1
ATOM 1592 C CA . ALA B 1 36 ? -23.125 -25.594 -10.211 1 95.38 36 ALA B CA 1
ATOM 1593 C C . ALA B 1 36 ? -22.578 -25.453 -11.633 1 95.38 36 ALA B C 1
ATOM 1595 O O . ALA B 1 36 ? -23.062 -26.125 -12.547 1 95.38 36 ALA B O 1
ATOM 1596 N N . ARG B 1 37 ? -21.578 -24.703 -11.758 1 93.25 37 ARG B N 1
ATOM 1597 C CA . ARG B 1 37 ? -21 -24.422 -13.07 1 93.25 37 ARG B CA 1
ATOM 1598 C C . ARG B 1 37 ? -20.312 -25.656 -13.648 1 93.25 37 ARG B C 1
ATOM 1600 O O . ARG B 1 37 ? -20.344 -25.875 -14.859 1 93.25 37 ARG B O 1
ATOM 1607 N N . VAL B 1 38 ? -19.656 -26.406 -12.742 1 94.81 38 VAL B N 1
ATOM 1608 C CA . VAL B 1 38 ? -18.891 -27.562 -13.219 1 94.81 38 VAL B CA 1
ATOM 1609 C C . VAL B 1 38 ? -19.734 -28.828 -13.055 1 94.81 38 VAL B C 1
ATOM 1611 O O . VAL B 1 38 ? -19.25 -29.938 -13.305 1 94.81 38 VAL B O 1
ATOM 1614 N N . HIS B 1 39 ? -20.953 -28.641 -12.547 1 95.25 39 HIS B N 1
ATOM 1615 C CA . HIS B 1 39 ? -21.922 -29.734 -12.414 1 95.25 39 HIS B CA 1
ATOM 1616 C C . HIS B 1 39 ? -21.375 -30.844 -11.516 1 95.25 39 HIS B C 1
ATOM 1618 O O . HIS B 1 39 ? -21.438 -32 -11.875 1 95.25 39 HIS B O 1
ATOM 1624 N N . CYS B 1 40 ? -20.875 -30.469 -10.453 1 94.31 40 CYS B N 1
ATOM 1625 C CA . CYS B 1 40 ? -20.438 -31.422 -9.445 1 94.31 40 CYS B CA 1
ATOM 1626 C C . CYS B 1 40 ? -20.828 -30.969 -8.047 1 94.31 40 CYS B C 1
ATOM 1628 O O . CYS B 1 40 ? -21.312 -29.859 -7.867 1 94.31 40 CYS B O 1
ATOM 1630 N N . SER B 1 41 ? -20.688 -31.891 -7.098 1 95 41 SER B N 1
ATOM 1631 C CA . SER B 1 41 ? -21.031 -31.562 -5.719 1 95 41 SER B CA 1
ATOM 1632 C C . SER B 1 41 ? -19.938 -30.734 -5.055 1 95 41 SER B C 1
ATOM 1634 O O . SER B 1 41 ? -18.797 -30.719 -5.52 1 95 41 SER B O 1
ATOM 1636 N N . ARG B 1 42 ? -20.281 -30.031 -4.02 1 94.25 42 ARG B N 1
ATOM 1637 C CA . ARG B 1 42 ? -19.297 -29.328 -3.193 1 94.25 42 ARG B CA 1
ATOM 1638 C C . ARG B 1 42 ? -18.219 -30.281 -2.703 1 94.25 42 ARG B C 1
ATOM 1640 O O . ARG B 1 42 ? -17.031 -29.922 -2.695 1 94.25 42 ARG B O 1
ATOM 1647 N N . ALA B 1 43 ? -18.609 -31.484 -2.369 1 95.25 43 ALA B N 1
ATOM 1648 C CA . ALA B 1 43 ? -17.672 -32.5 -1.864 1 95.25 43 ALA B CA 1
ATOM 1649 C C . ALA B 1 43 ? -16.625 -32.844 -2.92 1 95.25 43 ALA B C 1
ATOM 1651 O O . ALA B 1 43 ? -15.453 -33.031 -2.604 1 95.25 43 ALA B O 1
ATOM 1652 N N . THR B 1 44 ? -17.094 -32.969 -4.082 1 94.5 44 THR B N 1
ATOM 1653 C CA . THR B 1 44 ? -16.203 -33.25 -5.191 1 94.5 44 THR B CA 1
ATOM 1654 C C . THR B 1 44 ? -15.188 -32.125 -5.402 1 94.5 44 THR B C 1
ATOM 1656 O O . THR B 1 44 ? -14 -32.375 -5.605 1 94.5 44 THR B O 1
ATOM 1659 N N . ILE B 1 45 ? -15.633 -30.828 -5.312 1 95.88 45 ILE B N 1
ATOM 1660 C CA . ILE B 1 45 ? -14.758 -29.672 -5.457 1 95.88 45 ILE B CA 1
ATOM 1661 C C . ILE B 1 45 ? -13.664 -29.719 -4.395 1 95.88 45 ILE B C 1
ATOM 1663 O O . ILE B 1 45 ? -12.477 -29.578 -4.703 1 95.88 45 ILE B O 1
ATOM 1667 N N . TYR B 1 46 ? -14.062 -29.984 -3.213 1 95.31 46 TYR B N 1
ATOM 1668 C CA . TYR B 1 46 ? -13.109 -30.016 -2.105 1 95.31 46 TYR B CA 1
ATOM 1669 C C . TYR B 1 46 ? -12.109 -31.141 -2.275 1 95.31 46 TYR B C 1
ATOM 1671 O O . TYR B 1 46 ? -10.922 -30.984 -1.982 1 95.31 46 TYR B O 1
ATOM 1679 N N . ARG B 1 47 ? -12.609 -32.188 -2.762 1 95 47 ARG B N 1
ATOM 1680 C CA . ARG B 1 47 ? -11.773 -33.375 -2.92 1 95 47 ARG B CA 1
ATOM 1681 C C . ARG B 1 47 ? -10.703 -33.156 -3.979 1 95 47 ARG B C 1
ATOM 1683 O O . ARG B 1 47 ? -9.539 -33.5 -3.777 1 95 47 ARG B O 1
ATOM 1690 N N . TYR B 1 48 ? -11.062 -32.5 -4.98 1 94.5 48 TYR B N 1
ATOM 1691 C CA . TYR B 1 48 ? -10.164 -32.438 -6.129 1 94.5 48 TYR B CA 1
ATOM 1692 C C . TYR B 1 48 ? -9.43 -31.109 -6.172 1 94.5 48 TYR B C 1
ATOM 1694 O O . TYR B 1 48 ? -8.289 -31.031 -6.641 1 94.5 48 TYR B O 1
ATOM 1702 N N . ALA B 1 49 ? -10.039 -30.031 -5.77 1 94.12 49 ALA B N 1
ATOM 1703 C CA . ALA B 1 49 ? -9.461 -28.703 -5.973 1 94.12 49 ALA B CA 1
ATOM 1704 C C . ALA B 1 49 ? -9.164 -28.031 -4.637 1 94.12 49 ALA B C 1
ATOM 1706 O O . ALA B 1 49 ? -8.516 -26.984 -4.594 1 94.12 49 ALA B O 1
ATOM 1707 N N . GLY B 1 50 ? -9.625 -28.672 -3.65 1 92.44 50 GLY B N 1
ATOM 1708 C CA . GLY B 1 50 ? -9.406 -28.094 -2.336 1 92.44 50 GLY B CA 1
ATOM 1709 C C . GLY B 1 50 ? -10.445 -27.047 -1.967 1 92.44 50 GLY B C 1
ATOM 1710 O O . GLY B 1 50 ? -11.523 -27.016 -2.561 1 92.44 50 GLY B O 1
ATOM 1711 N N . GLY B 1 51 ? -10.234 -26.234 -0.936 1 89.62 51 GLY B N 1
ATOM 1712 C CA . GLY B 1 51 ? -11.148 -25.203 -0.448 1 89.62 51 GLY B CA 1
ATOM 1713 C C . GLY B 1 51 ? -11 -23.875 -1.169 1 89.62 51 GLY B C 1
ATOM 1714 O O . GLY B 1 51 ? -10.312 -23.797 -2.188 1 89.62 51 GLY B O 1
ATOM 1715 N N . LYS B 1 52 ? -11.703 -22.875 -0.712 1 88.25 52 LYS B N 1
ATOM 1716 C CA . LYS B 1 52 ? -11.773 -21.562 -1.345 1 88.25 52 LYS B CA 1
ATOM 1717 C C . LYS B 1 52 ? -10.391 -20.938 -1.467 1 88.25 52 LYS B C 1
ATOM 1719 O O . LYS B 1 52 ? -10.047 -20.375 -2.508 1 88.25 52 LYS B O 1
ATOM 1724 N N . ALA B 1 53 ? -9.57 -21.172 -0.415 1 85.94 53 ALA B N 1
ATOM 1725 C CA . ALA B 1 53 ? -8.25 -20.547 -0.406 1 85.94 53 ALA B CA 1
ATOM 1726 C C . ALA B 1 53 ? -7.359 -21.156 -1.494 1 85.94 53 ALA B C 1
ATOM 1728 O O . ALA B 1 53 ? -6.676 -20.422 -2.219 1 85.94 53 ALA B O 1
ATOM 1729 N N . GLN B 1 54 ? -7.402 -22.422 -1.591 1 89.81 54 GLN B N 1
ATOM 1730 C CA . GLN B 1 54 ? -6.594 -23.109 -2.592 1 89.81 54 GLN B CA 1
ATOM 1731 C C . GLN B 1 54 ? -7.047 -22.75 -4.004 1 89.81 54 GLN B C 1
ATOM 1733 O O . GLN B 1 54 ? -6.219 -22.547 -4.895 1 89.81 54 GLN B O 1
ATOM 1738 N N . ILE B 1 55 ? -8.305 -22.703 -4.164 1 91.31 55 ILE B N 1
ATOM 1739 C CA . ILE B 1 55 ? -8.844 -22.391 -5.484 1 91.31 55 ILE B CA 1
ATOM 1740 C C . ILE B 1 55 ? -8.492 -20.953 -5.852 1 91.31 55 ILE B C 1
ATOM 1742 O O . ILE B 1 55 ? -8.086 -20.672 -6.98 1 91.31 55 ILE B O 1
ATOM 1746 N N . ARG B 1 56 ? -8.609 -20.078 -4.914 1 86.81 56 ARG B N 1
ATOM 1747 C CA . ARG B 1 56 ? -8.234 -18.688 -5.156 1 86.81 56 ARG B CA 1
ATOM 1748 C C . ARG B 1 56 ? -6.773 -18.578 -5.566 1 86.81 56 ARG B C 1
ATOM 1750 O O . ARG B 1 56 ? -6.438 -17.828 -6.488 1 86.81 56 ARG B O 1
ATOM 1757 N N . ASP B 1 57 ? -5.961 -19.312 -4.875 1 87.75 57 ASP B N 1
ATOM 1758 C CA . ASP B 1 57 ? -4.535 -19.297 -5.195 1 87.75 57 ASP B CA 1
ATOM 1759 C C . ASP B 1 57 ? -4.293 -19.781 -6.625 1 87.75 57 ASP B C 1
ATOM 1761 O O . ASP B 1 57 ? -3.518 -19.172 -7.367 1 87.75 57 ASP B O 1
ATOM 1765 N N . ALA B 1 58 ? -4.945 -20.828 -6.934 1 89.81 58 ALA B N 1
ATOM 1766 C CA . ALA B 1 58 ? -4.789 -21.391 -8.266 1 89.81 58 ALA B CA 1
ATOM 1767 C C . ALA B 1 58 ? -5.273 -20.422 -9.336 1 89.81 58 ALA B C 1
ATOM 1769 O O . ALA B 1 58 ? -4.66 -20.312 -10.406 1 89.81 58 ALA B O 1
ATOM 1770 N N . VAL B 1 59 ? -6.316 -19.781 -9.07 1 88.75 59 VAL B N 1
ATOM 1771 C CA . VAL B 1 59 ? -6.871 -18.812 -10 1 88.75 59 VAL B CA 1
ATOM 1772 C C . VAL B 1 59 ? -5.898 -17.641 -10.172 1 88.75 59 VAL B C 1
ATOM 1774 O O . VAL B 1 59 ? -5.652 -17.203 -11.297 1 88.75 59 VAL B O 1
ATOM 1777 N N . LEU B 1 60 ? -5.285 -17.203 -9.109 1 85.75 60 LEU B N 1
ATOM 1778 C CA . LEU B 1 60 ? -4.324 -16.109 -9.164 1 85.75 60 LEU B CA 1
ATOM 1779 C C . LEU B 1 60 ? -3.117 -16.484 -10.016 1 85.75 60 LEU B C 1
ATOM 1781 O O . LEU B 1 60 ? -2.648 -15.68 -10.828 1 85.75 60 LEU B O 1
ATOM 1785 N N . ILE B 1 61 ? -2.705 -17.656 -9.812 1 89 61 ILE B N 1
ATOM 1786 C CA . ILE B 1 61 ? -1.56 -18.141 -10.586 1 89 61 ILE B CA 1
ATOM 1787 C C . ILE B 1 61 ? -1.916 -18.172 -12.07 1 89 61 ILE B C 1
ATOM 1789 O O . ILE B 1 61 ? -1.14 -17.734 -12.914 1 89 61 ILE B O 1
ATOM 1793 N N . ARG B 1 62 ? -3.045 -18.703 -12.344 1 88.69 62 ARG B N 1
ATOM 1794 C CA . ARG B 1 62 ? -3.484 -18.812 -13.727 1 88.69 62 ARG B CA 1
ATOM 1795 C C . ARG B 1 62 ? -3.637 -17.438 -14.375 1 88.69 62 ARG B C 1
ATOM 1797 O O . ARG B 1 62 ? -3.217 -17.234 -15.516 1 88.69 62 ARG B O 1
ATOM 1804 N N . LEU B 1 63 ? -4.176 -16.578 -13.641 1 84.75 63 LEU B N 1
ATOM 1805 C CA . LEU B 1 63 ? -4.434 -15.25 -14.18 1 84.75 63 LEU B CA 1
ATOM 1806 C C . LEU B 1 63 ? -3.137 -14.461 -14.328 1 84.75 63 LEU B C 1
ATOM 1808 O O . LEU B 1 63 ? -3.033 -13.586 -15.195 1 84.75 63 LEU B O 1
ATOM 1812 N N . SER B 1 64 ? -2.143 -14.836 -13.523 1 88.62 64 SER B N 1
ATOM 1813 C CA . SER B 1 64 ? -0.894 -14.078 -13.523 1 88.62 64 SER B CA 1
ATOM 1814 C C . SER B 1 64 ? 0.171 -14.766 -14.367 1 88.62 64 SER B C 1
ATOM 1816 O O . SER B 1 64 ? 1.312 -14.305 -14.438 1 88.62 64 SER B O 1
ATOM 1818 N N . ALA B 1 65 ? -0.172 -15.836 -15.008 1 90.88 65 ALA B N 1
ATOM 1819 C CA . ALA B 1 65 ? 0.806 -16.656 -15.703 1 90.88 65 ALA B CA 1
ATOM 1820 C C . ALA B 1 65 ? 1.582 -15.852 -16.734 1 90.88 65 ALA B C 1
ATOM 1822 O O . ALA B 1 65 ? 2.805 -15.977 -16.844 1 90.88 65 ALA B O 1
ATOM 1823 N N . GLY B 1 66 ? 0.886 -15.016 -17.5 1 91.62 66 GLY B N 1
ATOM 1824 C CA . GLY B 1 66 ? 1.551 -14.172 -18.484 1 91.62 66 GLY B CA 1
ATOM 1825 C C . GLY B 1 66 ? 2.506 -13.172 -17.859 1 91.62 66 GLY B C 1
ATOM 1826 O O . GLY B 1 66 ? 3.607 -12.953 -18.359 1 91.62 66 GLY B O 1
ATOM 1827 N N . ILE B 1 67 ? 2.107 -12.586 -16.797 1 93.81 67 ILE B N 1
ATOM 1828 C CA . ILE B 1 67 ? 2.945 -11.625 -16.078 1 93.81 67 ILE B CA 1
ATOM 1829 C C . ILE B 1 67 ? 4.184 -12.328 -15.531 1 93.81 67 ILE B C 1
ATOM 1831 O O . ILE B 1 67 ? 5.305 -11.844 -15.695 1 93.81 67 ILE B O 1
ATOM 1835 N N . ILE B 1 68 ? 3.977 -13.5 -14.945 1 94.94 68 ILE B N 1
ATOM 1836 C CA . ILE B 1 68 ? 5.055 -14.281 -14.344 1 94.94 68 ILE B CA 1
ATOM 1837 C C . ILE B 1 68 ? 6.113 -14.594 -15.398 1 94.94 68 ILE B C 1
ATOM 1839 O O . ILE B 1 68 ? 7.309 -14.406 -15.156 1 94.94 68 ILE B O 1
ATOM 1843 N N . GLU B 1 69 ? 5.688 -15.023 -16.516 1 96.19 69 GLU B N 1
ATOM 1844 C CA . GLU B 1 69 ? 6.617 -15.391 -17.578 1 96.19 69 GLU B CA 1
ATOM 1845 C C . GLU B 1 69 ? 7.402 -14.18 -18.062 1 96.19 69 GLU B C 1
ATOM 1847 O O . GLU B 1 69 ? 8.609 -14.273 -18.312 1 96.19 69 GLU B O 1
ATOM 1852 N N . LYS B 1 70 ? 6.742 -13.078 -18.234 1 96.94 70 LYS B N 1
ATOM 1853 C CA . LYS B 1 70 ? 7.414 -11.859 -18.688 1 96.94 70 LYS B CA 1
ATOM 1854 C C . LYS B 1 70 ? 8.453 -11.398 -17.672 1 96.94 70 LYS B C 1
ATOM 1856 O O . LYS B 1 70 ? 9.555 -10.984 -18.031 1 96.94 70 LYS B O 1
ATOM 1861 N N . VAL B 1 71 ? 8.125 -11.5 -16.422 1 97.94 71 VAL B N 1
ATOM 1862 C CA . VAL B 1 71 ? 9.07 -11.117 -15.367 1 97.94 71 VAL B CA 1
ATOM 1863 C C . VAL B 1 71 ? 10.258 -12.078 -15.367 1 97.94 71 VAL B C 1
ATOM 1865 O O . VAL B 1 71 ? 11.406 -11.656 -15.273 1 97.94 71 VAL B O 1
ATOM 1868 N N . ARG B 1 72 ? 9.938 -13.375 -15.438 1 97.38 72 ARG B N 1
ATOM 1869 C CA . ARG B 1 72 ? 10.992 -14.383 -15.461 1 97.38 72 ARG B CA 1
ATOM 1870 C C . ARG B 1 72 ? 12 -14.094 -16.562 1 97.38 72 ARG B C 1
ATOM 1872 O O . ARG B 1 72 ? 13.211 -14.164 -16.344 1 97.38 72 ARG B O 1
ATOM 1879 N N . ARG B 1 73 ? 11.523 -13.781 -17.719 1 98.06 73 ARG B N 1
ATOM 1880 C CA . ARG B 1 73 ? 12.391 -13.477 -18.859 1 98.06 73 ARG B CA 1
ATOM 1881 C C . ARG B 1 73 ? 13.203 -12.211 -18.594 1 98.06 73 ARG B C 1
ATOM 1883 O O . ARG B 1 73 ? 14.391 -12.148 -18.938 1 98.06 73 ARG B O 1
ATOM 1890 N N . ALA B 1 74 ? 12.602 -11.203 -18.031 1 98 74 ALA B N 1
ATOM 1891 C CA . ALA B 1 74 ? 13.227 -9.906 -17.812 1 98 74 ALA B CA 1
ATOM 1892 C C . ALA B 1 74 ? 14.359 -10 -16.797 1 98 74 ALA B C 1
ATOM 1894 O O . ALA B 1 74 ? 15.273 -9.172 -16.781 1 98 74 ALA B O 1
ATOM 1895 N N . VAL B 1 75 ? 14.273 -11.008 -15.922 1 97.94 75 VAL B N 1
ATOM 1896 C CA . VAL B 1 75 ? 15.258 -11.031 -14.852 1 97.94 75 VAL B CA 1
ATOM 1897 C C . VAL B 1 75 ? 16.281 -12.133 -15.109 1 97.94 75 VAL B C 1
ATOM 1899 O O . VAL B 1 75 ? 17.172 -12.367 -14.297 1 97.94 75 VAL B O 1
ATOM 1902 N N . ASP B 1 76 ? 16.062 -12.844 -16.234 1 97.06 76 ASP B N 1
ATOM 1903 C CA . ASP B 1 76 ? 17 -13.898 -16.578 1 97.06 76 ASP B CA 1
ATOM 1904 C C . ASP B 1 76 ? 18.438 -13.375 -16.594 1 97.06 76 ASP B C 1
ATOM 1906 O O . ASP B 1 76 ? 18.719 -12.352 -17.203 1 97.06 76 ASP B O 1
ATOM 1910 N N . GLY B 1 77 ? 19.312 -14.055 -15.859 1 96.69 77 GLY B N 1
ATOM 1911 C CA . GLY B 1 77 ? 20.719 -13.695 -15.836 1 96.69 77 GLY B CA 1
ATOM 1912 C C . GLY B 1 77 ? 21.047 -12.602 -14.836 1 96.69 77 GLY B C 1
ATOM 1913 O O . GLY B 1 77 ? 22.203 -12.242 -14.656 1 96.69 77 GLY B O 1
ATOM 1914 N N . LEU B 1 78 ? 20.062 -12.008 -14.18 1 97 78 LEU B N 1
ATOM 1915 C CA . LEU B 1 78 ? 20.281 -10.945 -13.203 1 97 78 LEU B CA 1
ATOM 1916 C C . LEU B 1 78 ? 20.312 -11.508 -11.781 1 97 78 LEU B C 1
ATOM 1918 O O . LEU B 1 78 ? 19.781 -12.586 -11.531 1 97 78 LEU B O 1
ATOM 1922 N N . THR B 1 79 ? 21.016 -10.836 -10.938 1 94.06 79 THR B N 1
ATOM 1923 C CA . THR B 1 79 ? 21.078 -11.164 -9.523 1 94.06 79 THR B CA 1
ATOM 1924 C C . THR B 1 79 ? 21.094 -9.898 -8.672 1 94.06 79 THR B C 1
ATOM 1926 O O . THR B 1 79 ? 21.203 -8.789 -9.195 1 94.06 79 THR B O 1
ATOM 1929 N N . GLY B 1 80 ? 20.875 -10.031 -7.414 1 93.44 80 GLY B N 1
ATOM 1930 C CA . GLY B 1 80 ? 21.016 -8.914 -6.492 1 93.44 80 GLY B CA 1
ATOM 1931 C C . GLY B 1 80 ? 19.969 -7.836 -6.695 1 93.44 80 GLY B C 1
ATOM 1932 O O . GLY B 1 80 ? 18.844 -8.133 -7.125 1 93.44 80 GLY B O 1
ATOM 1933 N N . PRO B 1 81 ? 20.297 -6.582 -6.43 1 95.88 81 PRO B N 1
ATOM 1934 C CA . PRO B 1 81 ? 19.328 -5.484 -6.492 1 95.88 81 PRO B CA 1
ATOM 1935 C C . PRO B 1 81 ? 18.797 -5.246 -7.898 1 95.88 81 PRO B C 1
ATOM 1937 O O . PRO B 1 81 ? 17.641 -4.852 -8.062 1 95.88 81 PRO B O 1
ATOM 1940 N N . GLU B 1 82 ? 19.641 -5.465 -8.852 1 97.12 82 GLU B N 1
ATOM 1941 C CA . GLU B 1 82 ? 19.203 -5.258 -10.227 1 97.12 82 GLU B CA 1
ATOM 1942 C C . GLU B 1 82 ? 18.094 -6.234 -10.594 1 97.12 82 GLU B C 1
ATOM 1944 O O . GLU B 1 82 ? 17.141 -5.875 -11.305 1 97.12 82 GLU B O 1
ATOM 1949 N N . ARG B 1 83 ? 18.172 -7.52 -10.156 1 97.5 83 ARG B N 1
ATOM 1950 C CA . ARG B 1 83 ? 17.109 -8.492 -10.398 1 97.5 83 ARG B CA 1
ATOM 1951 C C . ARG B 1 83 ? 15.812 -8.055 -9.734 1 97.5 83 ARG B C 1
ATOM 1953 O O . ARG B 1 83 ? 14.742 -8.133 -10.336 1 97.5 83 ARG B O 1
ATOM 1960 N N . VAL B 1 84 ? 15.938 -7.547 -8.516 1 97.5 84 VAL B N 1
ATOM 1961 C CA . VAL B 1 84 ? 14.766 -7.121 -7.754 1 97.5 84 VAL B CA 1
ATOM 1962 C C . VAL B 1 84 ? 14.094 -5.941 -8.453 1 97.5 84 VAL B C 1
ATOM 1964 O O . VAL B 1 84 ? 12.883 -5.961 -8.688 1 97.5 84 VAL B O 1
ATOM 1967 N N . ILE B 1 85 ? 14.875 -4.922 -8.867 1 97.94 85 ILE B N 1
ATOM 1968 C CA . ILE B 1 85 ? 14.344 -3.715 -9.484 1 97.94 85 ILE B CA 1
ATOM 1969 C C . ILE B 1 85 ? 13.672 -4.07 -10.812 1 97.94 85 ILE B C 1
ATOM 1971 O O . ILE B 1 85 ? 12.555 -3.625 -11.086 1 97.94 85 ILE B O 1
ATOM 1975 N N . ASN B 1 86 ? 14.328 -4.91 -11.555 1 98.06 86 ASN B N 1
ATOM 1976 C CA . ASN B 1 86 ? 13.773 -5.277 -12.852 1 98.06 86 ASN B CA 1
ATOM 1977 C C . ASN B 1 86 ? 12.5 -6.109 -12.695 1 98.06 86 ASN B C 1
ATOM 1979 O O . ASN B 1 86 ? 11.539 -5.926 -13.445 1 98.06 86 ASN B O 1
ATOM 1983 N N . ALA B 1 87 ? 12.539 -7.02 -11.75 1 98.12 87 ALA B N 1
ATOM 1984 C CA . ALA B 1 87 ? 11.352 -7.828 -11.484 1 98.12 87 ALA B CA 1
ATOM 1985 C C . ALA B 1 87 ? 10.156 -6.949 -11.125 1 98.12 87 ALA B C 1
ATOM 1987 O O . ALA B 1 87 ? 9.07 -7.102 -11.688 1 98.12 87 ALA B O 1
ATOM 1988 N N . VAL B 1 88 ? 10.352 -6 -10.242 1 97.94 88 VAL B N 1
ATOM 1989 C CA . VAL B 1 88 ? 9.281 -5.129 -9.766 1 97.94 88 VAL B CA 1
ATOM 1990 C C . VAL B 1 88 ? 8.812 -4.215 -10.891 1 97.94 88 VAL B C 1
ATOM 1992 O O . VAL B 1 88 ? 7.609 -4.047 -11.102 1 97.94 88 VAL B O 1
ATOM 1995 N N . THR B 1 89 ? 9.773 -3.672 -11.625 1 97.94 89 THR B N 1
ATOM 1996 C CA . THR B 1 89 ? 9.453 -2.754 -12.711 1 97.94 89 THR B CA 1
ATOM 1997 C C . THR B 1 89 ? 8.586 -3.443 -13.766 1 97.94 89 THR B C 1
ATOM 1999 O O . THR B 1 89 ? 7.543 -2.918 -14.148 1 97.94 89 THR B O 1
ATOM 2002 N N . VAL B 1 90 ? 8.977 -4.625 -14.195 1 97.25 90 VAL B N 1
ATOM 2003 C CA . VAL B 1 90 ? 8.25 -5.344 -15.234 1 97.25 90 VAL B CA 1
ATOM 2004 C C . VAL B 1 90 ? 6.902 -5.816 -14.688 1 97.25 90 VAL B C 1
ATOM 2006 O O . VAL B 1 90 ? 5.883 -5.742 -15.383 1 97.25 90 VAL B O 1
ATOM 2009 N N . ALA B 1 91 ? 6.891 -6.32 -13.461 1 96.12 91 ALA B N 1
ATOM 2010 C CA . ALA B 1 91 ? 5.629 -6.734 -12.852 1 96.12 91 ALA B CA 1
ATOM 2011 C C . ALA B 1 91 ? 4.621 -5.59 -12.852 1 96.12 91 ALA B C 1
ATOM 2013 O O . ALA B 1 91 ? 3.473 -5.766 -13.273 1 96.12 91 ALA B O 1
ATOM 2014 N N . LEU B 1 92 ? 5.035 -4.383 -12.445 1 94.56 92 LEU B N 1
ATOM 2015 C CA . LEU B 1 92 ? 4.156 -3.221 -12.375 1 94.56 92 LEU B CA 1
ATOM 2016 C C . LEU B 1 92 ? 3.641 -2.842 -13.758 1 94.56 92 LEU B C 1
ATOM 2018 O O . LEU B 1 92 ? 2.451 -2.566 -13.922 1 94.56 92 LEU B O 1
ATOM 2022 N N . ARG B 1 93 ? 4.531 -2.812 -14.711 1 93.75 93 ARG B N 1
ATOM 2023 C CA . ARG B 1 93 ? 4.145 -2.498 -16.078 1 93.75 93 ARG B CA 1
ATOM 2024 C C . ARG B 1 93 ? 3.066 -3.457 -16.578 1 93.75 93 ARG B C 1
ATOM 2026 O O . ARG B 1 93 ? 2.061 -3.027 -17.141 1 93.75 93 ARG B O 1
ATOM 2033 N N . GLU B 1 94 ? 3.236 -4.746 -16.312 1 92.5 94 GLU B N 1
ATOM 2034 C CA . GLU B 1 94 ? 2.305 -5.766 -16.797 1 92.5 94 GLU B CA 1
ATOM 2035 C C . GLU B 1 94 ? 0.993 -5.727 -16.016 1 92.5 94 GLU B C 1
ATOM 2037 O O . GLU B 1 94 ? -0.079 -5.938 -16.578 1 92.5 94 GLU B O 1
ATOM 2042 N N . ILE B 1 95 ? 1.094 -5.512 -14.695 1 88.62 95 ILE B N 1
ATOM 2043 C CA . ILE B 1 95 ? -0.101 -5.391 -13.867 1 88.62 95 ILE B CA 1
ATOM 2044 C C . ILE B 1 95 ? -0.96 -4.23 -14.367 1 88.62 95 ILE B C 1
ATOM 2046 O O . ILE B 1 95 ? -2.178 -4.371 -14.508 1 88.62 95 ILE B O 1
ATOM 2050 N N . ARG B 1 96 ? -0.385 -3.115 -14.68 1 86.44 96 ARG B N 1
ATOM 2051 C CA . ARG B 1 96 ? -1.099 -1.913 -15.102 1 86.44 96 ARG B CA 1
ATOM 2052 C C . ARG B 1 96 ? -1.674 -2.08 -16.5 1 86.44 96 ARG B C 1
ATOM 2054 O O . ARG B 1 96 ? -2.674 -1.447 -16.844 1 86.44 96 ARG B O 1
ATOM 2061 N N . SER B 1 97 ? -1.061 -2.875 -17.25 1 84.56 97 SER B N 1
ATOM 2062 C CA . SER B 1 97 ? -1.505 -3.078 -18.625 1 84.56 97 SER B CA 1
ATOM 2063 C C . SER B 1 97 ? -2.5 -4.23 -18.719 1 84.56 97 SER B C 1
ATOM 2065 O O . SER B 1 97 ? -3.094 -4.461 -19.781 1 84.56 97 SER B O 1
ATOM 2067 N N . ASP B 1 98 ? -2.564 -4.941 -17.547 1 78.19 98 ASP B N 1
ATOM 2068 C CA . ASP B 1 98 ? -3.383 -6.152 -17.562 1 78.19 98 ASP B CA 1
ATOM 2069 C C . ASP B 1 98 ? -4.871 -5.809 -17.5 1 78.19 98 ASP B C 1
ATOM 2071 O O . ASP B 1 98 ? -5.301 -5.062 -16.625 1 78.19 98 ASP B O 1
ATOM 2075 N N . PRO B 1 99 ? -5.566 -6.297 -18.422 1 64.94 99 PRO B N 1
ATOM 2076 C CA . PRO B 1 99 ? -7.008 -6.051 -18.406 1 64.94 99 PRO B CA 1
ATOM 2077 C C . PRO B 1 99 ? -7.672 -6.52 -17.109 1 64.94 99 PRO B C 1
ATOM 2079 O O . PRO B 1 99 ? -8.75 -6.031 -16.75 1 64.94 99 PRO B O 1
ATOM 2082 N N . LEU B 1 100 ? -6.996 -7.48 -16.531 1 61.06 100 LEU B N 1
ATOM 2083 C CA . LEU B 1 100 ? -7.555 -8.008 -15.289 1 61.06 100 LEU B CA 1
ATOM 2084 C C . LEU B 1 100 ? -7.402 -6.996 -14.156 1 61.06 100 LEU B C 1
ATOM 2086 O O . LEU B 1 100 ? -8.039 -7.133 -13.109 1 61.06 100 LEU B O 1
ATOM 2090 N N . ARG B 1 101 ? -6.617 -5.992 -14.383 1 61.44 101 ARG B N 1
ATOM 2091 C CA . ARG B 1 101 ? -6.512 -4.914 -13.398 1 61.44 101 ARG B CA 1
ATOM 2092 C C . ARG B 1 101 ? -7.895 -4.43 -12.969 1 61.44 101 ARG B C 1
ATOM 2094 O O . ARG B 1 101 ? -8.086 -4.023 -11.82 1 61.44 101 ARG B O 1
ATOM 2101 N N . ARG B 1 102 ? -8.688 -4.527 -14.023 1 54.78 102 ARG B N 1
ATOM 2102 C CA . ARG B 1 102 ? -10.055 -4.078 -13.758 1 54.78 102 ARG B CA 1
ATOM 2103 C C . ARG B 1 102 ? -10.727 -4.957 -12.711 1 54.78 102 ARG B C 1
ATOM 2105 O O . ARG B 1 102 ? -11.734 -4.562 -12.117 1 54.78 102 ARG B O 1
ATOM 2112 N N . LEU B 1 103 ? -10.273 -6.078 -12.727 1 50.91 103 LEU B N 1
ATOM 2113 C CA . LEU B 1 103 ? -10.859 -6.996 -11.758 1 50.91 103 LEU B CA 1
ATOM 2114 C C . LEU B 1 103 ? -10.383 -6.676 -10.344 1 50.91 103 LEU B C 1
ATOM 2116 O O . LEU B 1 103 ? -10.883 -7.242 -9.367 1 50.91 103 LEU B O 1
ATOM 2120 N N . MET B 1 104 ? -9.328 -5.852 -10.398 1 50.59 104 MET B N 1
ATOM 2121 C CA . MET B 1 104 ? -8.828 -5.402 -9.102 1 50.59 104 MET B CA 1
ATOM 2122 C C . MET B 1 104 ? -9.695 -4.27 -8.555 1 50.59 104 MET B C 1
ATOM 2124 O O . MET B 1 104 ? -10.086 -3.367 -9.297 1 50.59 104 MET B O 1
ATOM 2128 N N . PRO B 1 105 ? -10.398 -4.445 -7.602 1 45.66 105 PRO B N 1
ATOM 2129 C CA . PRO B 1 105 ? -11.297 -3.395 -7.125 1 45.66 105 PRO B CA 1
ATOM 2130 C C . PRO B 1 105 ? -10.664 -2.006 -7.172 1 45.66 105 PRO B C 1
ATOM 2132 O O . PRO B 1 105 ? -9.445 -1.876 -7.023 1 45.66 105 PRO B O 1
ATOM 2135 N N . GLY B 1 106 ? -11.055 -1.218 -8.039 1 43.38 106 GLY B N 1
ATOM 2136 C CA . GLY B 1 106 ? -10.695 0.191 -8.102 1 43.38 106 GLY B CA 1
ATOM 2137 C C . GLY B 1 106 ? -10.75 0.881 -6.754 1 43.38 106 GLY B C 1
ATOM 2138 O O . GLY B 1 106 ? -11.125 0.269 -5.75 1 43.38 106 GLY B O 1
ATOM 2139 N N . PRO B 1 107 ? -10.258 2.119 -6.668 1 43.41 107 PRO B N 1
ATOM 2140 C CA . PRO B 1 107 ? -10.25 2.867 -5.406 1 43.41 107 PRO B CA 1
ATOM 2141 C C . PRO B 1 107 ? -11.531 2.672 -4.598 1 43.41 107 PRO B C 1
ATOM 2143 O O . PRO B 1 107 ? -11.484 2.652 -3.365 1 43.41 107 PRO B O 1
ATOM 2146 N N . GLY B 1 108 ? -12.648 2.73 -5.176 1 42.19 108 GLY B N 1
ATOM 2147 C CA . GLY B 1 108 ? -13.93 2.629 -4.488 1 42.19 108 GLY B CA 1
ATOM 2148 C C . GLY B 1 108 ? -14.227 1.23 -3.98 1 42.19 108 GLY B C 1
ATOM 2149 O O . GLY B 1 108 ? -14.938 1.062 -2.99 1 42.19 108 GLY B O 1
ATOM 2150 N N . ASN B 1 109 ? -14.234 0.272 -4.766 1 42.62 109 ASN B N 1
ATOM 2151 C CA . ASN B 1 109 ? -14.398 -1.127 -4.387 1 42.62 109 ASN B CA 1
ATOM 2152 C C . ASN B 1 109 ? -13.055 -1.81 -4.164 1 42.62 109 ASN B C 1
ATOM 2154 O O . ASN B 1 109 ? -12.469 -2.352 -5.102 1 42.62 109 ASN B O 1
ATOM 2158 N N . ALA B 1 110 ? -12.117 -1.266 -3.492 1 44.59 110 ALA B N 1
ATOM 2159 C CA . ALA B 1 110 ? -10.781 -1.812 -3.268 1 44.59 110 ALA B CA 1
ATOM 2160 C C . ALA B 1 110 ? -10.836 -3.324 -3.066 1 44.59 110 ALA B C 1
ATOM 2162 O O . ALA B 1 110 ? -11.422 -3.807 -2.096 1 44.59 110 ALA B O 1
ATOM 2163 N N . PRO B 1 111 ? -10.875 -4.215 -4.051 1 46 111 PRO B N 1
ATOM 2164 C CA . PRO B 1 111 ? -10.672 -5.633 -3.74 1 46 111 PRO B CA 1
ATOM 2165 C C . PRO B 1 111 ? -9.734 -5.848 -2.553 1 46 111 PRO B C 1
ATOM 2167 O O . PRO B 1 111 ? -8.961 -4.953 -2.205 1 46 111 PRO B O 1
ATOM 2170 N N . ASP B 1 112 ? -10.039 -6.883 -1.722 1 58.44 112 ASP B N 1
ATOM 2171 C CA . ASP B 1 112 ? -9.367 -7.113 -0.447 1 58.44 112 ASP B CA 1
ATOM 2172 C C . ASP B 1 112 ? -7.848 -7.105 -0.615 1 58.44 112 ASP B C 1
ATOM 2174 O O . ASP B 1 112 ? -7.23 -8.156 -0.782 1 58.44 112 ASP B O 1
ATOM 2178 N N . LEU B 1 113 ? -7.277 -5.992 -1.225 1 66.25 113 LEU B N 1
ATOM 2179 C CA . LEU B 1 113 ? -5.832 -5.824 -1.213 1 66.25 113 LEU B CA 1
ATOM 2180 C C . LEU B 1 113 ? -5.211 -6.52 -0.005 1 66.25 113 LEU B C 1
ATOM 2182 O O . LEU B 1 113 ? -4.09 -7.027 -0.084 1 66.25 113 LEU B O 1
ATOM 2186 N N . GLY B 1 114 ? -6.129 -6.57 0.794 1 72.69 114 GLY B N 1
ATOM 2187 C CA . GLY B 1 114 ? -5.668 -7.281 1.979 1 72.69 114 GLY B CA 1
A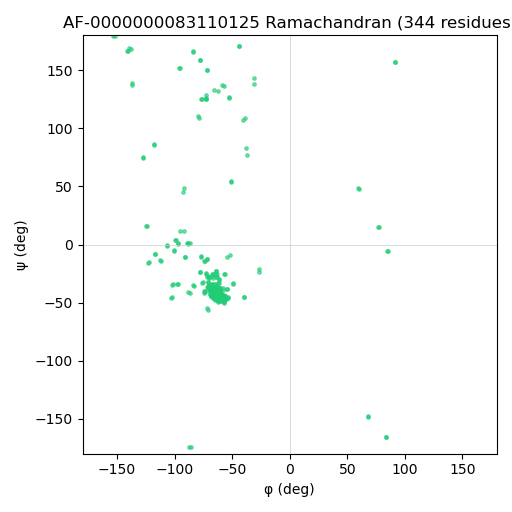TOM 2188 C C . GLY B 1 114 ? -5.453 -8.766 1.74 1 72.69 114 GLY B C 1
ATOM 2189 O O . GLY B 1 114 ? -4.465 -9.336 2.209 1 72.69 114 GLY B O 1
ATOM 2190 N N . GLU B 1 115 ? -6.297 -9.258 0.933 1 75.56 115 GLU B N 1
ATOM 2191 C CA . GLU B 1 115 ? -6.188 -10.68 0.639 1 75.56 115 GLU B CA 1
ATOM 2192 C C . GLU B 1 115 ? -5.004 -10.969 -0.282 1 75.56 115 GLU B C 1
ATOM 2194 O O . GLU B 1 115 ? -4.297 -11.961 -0.102 1 75.56 115 GLU B O 1
ATOM 2199 N N . LEU B 1 116 ? -4.84 -10.109 -1.258 1 80.56 116 LEU B N 1
ATOM 2200 C CA . LEU B 1 116 ? -3.709 -10.281 -2.162 1 80.56 116 LEU B CA 1
ATOM 2201 C C . LEU B 1 116 ? -2.387 -10.133 -1.415 1 80.56 116 LEU B C 1
ATOM 2203 O O . LEU B 1 116 ? -1.461 -10.922 -1.621 1 80.56 116 LEU B O 1
ATOM 2207 N N . HIS B 1 117 ? -2.361 -9.164 -0.586 1 86.06 117 HIS B N 1
ATOM 2208 C CA . HIS B 1 117 ? -1.148 -8.922 0.188 1 86.06 117 HIS B CA 1
ATOM 2209 C C . HIS B 1 117 ? -0.824 -10.117 1.083 1 86.06 117 HIS B C 1
ATOM 2211 O O . HIS B 1 117 ? 0.346 -10.461 1.262 1 86.06 117 HIS B O 1
ATOM 2217 N N . ALA B 1 118 ? -1.846 -10.75 1.54 1 84.88 118 ALA B N 1
ATOM 2218 C CA . ALA B 1 118 ? -1.657 -11.859 2.475 1 84.88 118 ALA B CA 1
ATOM 2219 C C . ALA B 1 118 ? -1.48 -13.18 1.733 1 84.88 118 ALA B C 1
ATOM 2221 O O . ALA B 1 118 ? -1.312 -14.234 2.355 1 84.88 118 ALA B O 1
ATOM 2222 N N . SER B 1 119 ? -1.479 -13.203 0.478 1 85.88 119 SER B N 1
ATOM 2223 C CA . SER B 1 119 ? -1.466 -14.422 -0.328 1 85.88 119 SER B CA 1
ATOM 2224 C C . SER B 1 119 ? -0.104 -15.109 -0.276 1 85.88 119 SER B C 1
ATOM 2226 O O . SER B 1 119 ? 0.9 -14.531 -0.705 1 85.88 119 SER B O 1
ATOM 2228 N N . PRO B 1 120 ? -0.107 -16.375 0.096 1 89 120 PRO B N 1
ATOM 2229 C CA . PRO B 1 120 ? 1.167 -17.094 0.069 1 89 120 PRO B CA 1
ATOM 2230 C C . PRO B 1 120 ? 1.707 -17.281 -1.346 1 89 120 PRO B C 1
ATOM 2232 O O . PRO B 1 120 ? 2.924 -17.359 -1.542 1 89 120 PRO B O 1
ATOM 2235 N N . VAL B 1 121 ? 0.835 -17.344 -2.264 1 88.62 121 VAL B N 1
ATOM 2236 C CA . VAL B 1 121 ? 1.236 -17.547 -3.654 1 88.62 121 VAL B CA 1
ATOM 2237 C C . VAL B 1 121 ? 2.008 -16.312 -4.145 1 88.62 121 VAL B C 1
ATOM 2239 O O . VAL B 1 121 ? 3.066 -16.453 -4.762 1 88.62 121 VAL B O 1
ATOM 2242 N N . LEU B 1 122 ? 1.52 -15.18 -3.814 1 90.31 122 LEU B N 1
ATOM 2243 C CA . LEU B 1 122 ? 2.201 -13.969 -4.242 1 90.31 122 LEU B CA 1
ATOM 2244 C C . LEU B 1 122 ? 3.555 -13.828 -3.549 1 90.31 122 LEU B C 1
ATOM 2246 O O . LEU B 1 122 ? 4.523 -13.367 -4.156 1 90.31 122 LEU B O 1
ATOM 2250 N N . ARG B 1 123 ? 3.574 -14.281 -2.334 1 91.88 123 ARG B N 1
ATOM 2251 C CA . ARG B 1 123 ? 4.844 -14.266 -1.618 1 91.88 123 ARG B CA 1
ATOM 2252 C C . ARG B 1 123 ? 5.859 -15.188 -2.283 1 91.88 123 ARG B C 1
ATOM 2254 O O . ARG B 1 123 ? 7.023 -14.828 -2.447 1 91.88 123 ARG B O 1
ATOM 2261 N N . HIS B 1 124 ? 5.398 -16.344 -2.652 1 91.75 124 HIS B N 1
ATOM 2262 C CA . HIS B 1 124 ? 6.27 -17.312 -3.309 1 91.75 124 HIS B CA 1
ATOM 2263 C C . HIS B 1 124 ? 6.738 -16.812 -4.668 1 91.75 124 HIS B C 1
ATOM 2265 O O . HIS B 1 124 ? 7.91 -16.953 -5.02 1 91.75 124 HIS B O 1
ATOM 2271 N N . LEU B 1 125 ? 5.836 -16.203 -5.371 1 92.62 125 LEU B N 1
ATOM 2272 C CA . LEU B 1 125 ? 6.184 -15.664 -6.68 1 92.62 125 LEU B CA 1
ATOM 2273 C C . LEU B 1 125 ? 7.207 -14.539 -6.543 1 92.62 125 LEU B C 1
ATOM 2275 O O . LEU B 1 125 ? 8.164 -14.469 -7.316 1 92.62 125 LEU B O 1
ATOM 2279 N N . ALA B 1 126 ? 6.996 -13.695 -5.547 1 94.88 126 ALA B N 1
ATOM 2280 C CA . ALA B 1 126 ? 7.941 -12.609 -5.301 1 94.88 126 ALA B CA 1
ATOM 2281 C C . ALA B 1 126 ? 9.336 -13.148 -5.004 1 94.88 126 ALA B C 1
ATOM 2283 O O . ALA B 1 126 ? 10.328 -12.664 -5.559 1 94.88 126 ALA B O 1
ATOM 2284 N N . ALA B 1 127 ? 9.406 -14.141 -4.176 1 94.62 127 ALA B N 1
ATOM 2285 C CA . ALA B 1 127 ? 10.688 -14.75 -3.816 1 94.62 127 ALA B CA 1
ATOM 2286 C C . ALA B 1 127 ? 11.367 -15.352 -5.039 1 94.62 127 ALA B C 1
ATOM 2288 O O . ALA B 1 127 ? 12.547 -15.094 -5.297 1 94.62 127 ALA B O 1
ATOM 2289 N N . GLU B 1 128 ? 10.617 -16.078 -5.766 1 92.88 128 GLU B N 1
ATOM 2290 C CA . GLU B 1 128 ? 11.148 -16.75 -6.945 1 92.88 128 GLU B CA 1
ATOM 2291 C C . GLU B 1 128 ? 11.656 -15.742 -7.969 1 92.88 128 GLU B C 1
ATOM 2293 O O . GLU B 1 128 ? 12.789 -15.852 -8.445 1 92.88 128 GLU B O 1
ATOM 2298 N N . LEU B 1 129 ? 10.922 -14.766 -8.258 1 94.94 129 LEU B N 1
ATOM 2299 C CA . LEU B 1 129 ? 11.195 -13.859 -9.359 1 94.94 129 LEU B CA 1
ATOM 2300 C C . LEU B 1 129 ? 12.281 -12.859 -8.984 1 94.94 129 LEU B C 1
ATOM 2302 O O . LEU B 1 129 ? 12.992 -12.344 -9.852 1 94.94 129 LEU B O 1
ATOM 2306 N N . THR B 1 130 ? 12.438 -12.625 -7.691 1 95.06 130 THR B N 1
ATOM 2307 C CA . THR B 1 130 ? 13.453 -11.672 -7.262 1 95.06 130 THR B CA 1
ATOM 2308 C C . THR B 1 130 ? 14.711 -12.398 -6.781 1 95.06 130 THR B C 1
ATOM 2310 O O . THR B 1 130 ? 15.727 -11.758 -6.488 1 95.06 130 THR B O 1
ATOM 2313 N N . GLY B 1 131 ? 14.656 -13.695 -6.727 1 91.5 131 GLY B N 1
ATOM 2314 C CA . GLY B 1 131 ? 15.82 -14.477 -6.32 1 91.5 131 GLY B CA 1
ATOM 2315 C C . GLY B 1 131 ? 16.062 -14.445 -4.824 1 91.5 131 GLY B C 1
ATOM 2316 O O . GLY B 1 131 ? 17.188 -14.656 -4.371 1 91.5 131 GLY B O 1
ATOM 2317 N N . ILE B 1 132 ? 15.031 -13.992 -4.098 1 85.5 132 ILE B N 1
ATOM 2318 C CA . ILE B 1 132 ? 15.102 -14.031 -2.641 1 85.5 132 ILE B CA 1
ATOM 2319 C C . ILE B 1 132 ? 14.953 -15.469 -2.152 1 85.5 132 ILE B C 1
ATOM 2321 O O . ILE B 1 132 ? 14.164 -16.234 -2.709 1 85.5 132 ILE B O 1
ATOM 2325 N N . THR B 1 133 ? 15.867 -15.906 -1.385 1 75.69 133 THR B N 1
ATOM 2326 C CA . THR B 1 133 ? 15.797 -17.281 -0.905 1 75.69 133 THR B CA 1
ATOM 2327 C C . THR B 1 133 ? 14.492 -17.531 -0.158 1 75.69 133 THR B C 1
ATOM 2329 O O . THR B 1 133 ? 13.945 -16.625 0.476 1 75.69 133 THR B O 1
ATOM 2332 N N . ASP B 1 134 ? 13.852 -18.609 -0.384 1 70.69 134 ASP B N 1
ATOM 2333 C CA . ASP B 1 134 ? 12.586 -19.031 0.209 1 70.69 134 ASP B CA 1
ATOM 2334 C C . ASP B 1 134 ? 12.641 -18.953 1.733 1 70.69 134 ASP B C 1
ATOM 2336 O O . ASP B 1 134 ? 11.602 -18.938 2.398 1 70.69 134 ASP B O 1
ATOM 2340 N N . ASP B 1 135 ? 13.828 -18.719 2.203 1 80.38 135 ASP B N 1
ATOM 2341 C CA . ASP B 1 135 ? 13.969 -18.719 3.656 1 80.38 135 ASP B CA 1
ATOM 2342 C C . ASP B 1 135 ? 13.867 -17.297 4.215 1 80.38 135 ASP B C 1
ATOM 2344 O O . ASP B 1 135 ? 14.141 -17.078 5.395 1 80.38 135 ASP B O 1
ATOM 2348 N N . ASP B 1 136 ? 13.453 -16.422 3.365 1 90.38 136 ASP B N 1
ATOM 2349 C CA . ASP B 1 136 ? 13.281 -15.055 3.861 1 90.38 136 ASP B CA 1
ATOM 2350 C C . ASP B 1 136 ? 11.883 -14.523 3.533 1 90.38 136 ASP B C 1
ATOM 2352 O O . ASP B 1 136 ? 11.734 -13.633 2.695 1 90.38 136 ASP B O 1
ATOM 2356 N N . PRO B 1 137 ? 10.938 -15.008 4.262 1 89.81 137 PRO B N 1
ATOM 2357 C CA . PRO B 1 137 ? 9.547 -14.625 3.977 1 89.81 137 PRO B CA 1
ATOM 2358 C C . PRO B 1 137 ? 9.289 -13.133 4.176 1 89.81 137 PRO B C 1
ATOM 2360 O O . PRO B 1 137 ? 8.445 -12.555 3.494 1 89.81 137 PRO B O 1
ATOM 2363 N N . GLN B 1 138 ? 10.062 -12.539 5 1 92.88 138 GLN B N 1
ATOM 2364 C CA . GLN B 1 138 ? 9.875 -11.117 5.242 1 92.88 138 GLN B CA 1
ATOM 2365 C C . GLN B 1 138 ? 10.258 -10.289 4.02 1 92.88 138 GLN B C 1
ATOM 2367 O O . GLN B 1 138 ? 9.57 -9.336 3.668 1 92.88 138 GLN B O 1
ATOM 2372 N N . ALA B 1 139 ? 11.344 -10.727 3.389 1 95.19 139 ALA B N 1
ATOM 2373 C CA . ALA B 1 139 ? 11.797 -10.016 2.195 1 95.19 139 ALA B CA 1
ATOM 2374 C C . ALA B 1 139 ? 10.797 -10.172 1.054 1 95.19 139 ALA B C 1
ATOM 2376 O O . ALA B 1 139 ? 10.477 -9.203 0.362 1 95.19 139 ALA B O 1
ATOM 2377 N N . ALA B 1 140 ? 10.312 -11.367 0.896 1 95.12 140 ALA B N 1
ATOM 2378 C CA . ALA B 1 140 ? 9.32 -11.625 -0.146 1 95.12 140 ALA B CA 1
ATOM 2379 C C . ALA B 1 140 ? 8.047 -10.82 0.094 1 95.12 140 ALA B C 1
ATOM 2381 O O . ALA B 1 140 ? 7.492 -10.234 -0.836 1 95.12 140 ALA B O 1
ATOM 2382 N N . GLN B 1 141 ? 7.668 -10.805 1.309 1 94.38 141 GLN B N 1
ATOM 2383 C CA . GLN B 1 141 ? 6.465 -10.062 1.669 1 94.38 141 GLN B CA 1
ATOM 2384 C C . GLN B 1 141 ? 6.652 -8.562 1.459 1 94.38 141 GLN B C 1
ATOM 2386 O O . GLN B 1 141 ? 5.711 -7.855 1.098 1 94.38 141 GLN B O 1
ATOM 2391 N N . TRP B 1 142 ? 7.816 -8.07 1.726 1 96.31 142 TRP B N 1
ATOM 2392 C CA . TRP B 1 142 ? 8.102 -6.652 1.492 1 96.31 142 TRP B CA 1
ATOM 2393 C C . TRP B 1 142 ? 7.992 -6.316 0.009 1 96.31 142 TRP B C 1
ATOM 2395 O O . TRP B 1 142 ? 7.461 -5.262 -0.357 1 96.31 142 TRP B O 1
ATOM 2405 N N . ILE B 1 143 ? 8.484 -7.207 -0.811 1 96.5 143 ILE B N 1
ATOM 2406 C CA . ILE B 1 143 ? 8.391 -7 -2.252 1 96.5 143 ILE B CA 1
ATOM 2407 C C . ILE B 1 143 ? 6.93 -6.945 -2.68 1 96.5 143 ILE B C 1
ATOM 2409 O O . ILE B 1 143 ? 6.535 -6.082 -3.465 1 96.5 143 ILE B O 1
ATOM 2413 N N . VAL B 1 144 ? 6.113 -7.816 -2.168 1 94.31 144 VAL B N 1
ATOM 2414 C CA . VAL B 1 144 ? 4.688 -7.824 -2.463 1 94.31 144 VAL B CA 1
ATOM 2415 C C . VAL B 1 144 ? 4.059 -6.504 -2.027 1 94.31 144 VAL B C 1
ATOM 2417 O O . VAL B 1 144 ? 3.283 -5.902 -2.771 1 94.31 144 VAL B O 1
ATOM 2420 N N . ARG B 1 145 ? 4.402 -6.055 -0.85 1 94.19 145 ARG B N 1
ATOM 2421 C CA . ARG B 1 145 ? 3.91 -4.785 -0.331 1 94.19 145 ARG B CA 1
ATOM 2422 C C . ARG B 1 145 ? 4.258 -3.637 -1.272 1 94.19 145 ARG B C 1
ATOM 2424 O O . ARG B 1 145 ? 3.396 -2.818 -1.606 1 94.19 145 ARG B O 1
ATOM 2431 N N . VAL B 1 146 ? 5.492 -3.545 -1.677 1 96.5 146 VAL B N 1
ATOM 2432 C CA . VAL B 1 146 ? 5.957 -2.459 -2.533 1 96.5 146 VAL B CA 1
ATOM 2433 C C . VAL B 1 146 ? 5.23 -2.512 -3.875 1 96.5 146 VAL B C 1
ATOM 2435 O O . VAL B 1 146 ? 4.738 -1.491 -4.359 1 96.5 146 VAL B O 1
ATOM 2438 N N . VAL B 1 147 ? 5.109 -3.695 -4.457 1 94.88 147 VAL B N 1
ATOM 2439 C CA . VAL B 1 147 ? 4.449 -3.855 -5.75 1 94.88 147 VAL B CA 1
ATOM 2440 C C . VAL B 1 147 ? 2.988 -3.43 -5.637 1 94.88 147 VAL B C 1
ATOM 2442 O O . VAL B 1 147 ? 2.506 -2.627 -6.438 1 94.88 147 VAL B O 1
ATOM 2445 N N . LEU B 1 148 ? 2.291 -3.928 -4.621 1 90.69 148 LEU B N 1
ATOM 2446 C CA . LEU B 1 148 ? 0.876 -3.615 -4.461 1 90.69 148 LEU B CA 1
ATOM 2447 C C . LEU B 1 148 ? 0.678 -2.135 -4.145 1 90.69 148 LEU B C 1
ATOM 2449 O O . LEU B 1 148 ? -0.255 -1.508 -4.652 1 90.69 148 LEU B O 1
ATOM 2453 N N . SER B 1 149 ? 1.563 -1.568 -3.299 1 90.94 149 SER B N 1
ATOM 2454 C CA . SER B 1 149 ? 1.434 -0.151 -2.979 1 90.94 149 SER B CA 1
ATOM 2455 C C . SER B 1 149 ? 1.642 0.717 -4.215 1 90.94 149 SER B C 1
ATOM 2457 O O . SER B 1 149 ? 0.898 1.674 -4.441 1 90.94 149 SER B O 1
ATOM 2459 N N . LEU B 1 150 ? 2.635 0.397 -5.059 1 92.44 150 LEU B N 1
ATOM 2460 C CA . LEU B 1 150 ? 2.914 1.164 -6.27 1 92.44 150 LEU B CA 1
ATOM 2461 C C . LEU B 1 150 ? 1.826 0.946 -7.312 1 92.44 150 LEU B C 1
ATOM 2463 O O . LEU B 1 150 ? 1.538 1.841 -8.109 1 92.44 150 LEU B O 1
ATOM 2467 N N . ALA B 1 151 ? 1.26 -0.227 -7.316 1 87.62 151 ALA B N 1
ATOM 2468 C CA . ALA B 1 151 ? 0.148 -0.488 -8.227 1 87.62 151 ALA B CA 1
ATOM 2469 C C . ALA B 1 151 ? -1.081 0.331 -7.84 1 87.62 151 ALA B C 1
ATOM 2471 O O . ALA B 1 151 ? -1.802 0.827 -8.711 1 87.62 151 ALA B O 1
ATOM 2472 N N . TYR B 1 152 ? -1.287 0.53 -6.605 1 82.19 152 TYR B N 1
ATOM 2473 C CA . TYR B 1 152 ? -2.467 1.222 -6.102 1 82.19 152 TYR B CA 1
ATOM 2474 C C . TYR B 1 152 ? -2.23 2.727 -6.035 1 82.19 152 TYR B C 1
ATOM 2476 O O . TYR B 1 152 ? -3.137 3.516 -6.316 1 82.19 152 TYR B O 1
ATOM 2484 N N . TRP B 1 153 ? -1.004 3.043 -5.586 1 86.81 153 TRP B N 1
ATOM 2485 C CA . TRP B 1 153 ? -0.574 4.434 -5.492 1 86.81 153 TRP B CA 1
ATOM 2486 C C . TRP B 1 153 ? 0.621 4.699 -6.402 1 86.81 153 TRP B C 1
ATOM 2488 O O . TRP B 1 153 ? 1.76 4.773 -5.934 1 86.81 153 TRP B O 1
ATOM 2498 N N . PRO B 1 154 ? 0.315 4.977 -7.598 1 88.19 154 PRO B N 1
ATOM 2499 C CA . PRO B 1 154 ? 1.417 5.094 -8.555 1 88.19 154 PRO B CA 1
ATOM 2500 C C . PRO B 1 154 ? 2.244 6.359 -8.344 1 88.19 154 PRO B C 1
ATOM 2502 O O . PRO B 1 154 ? 1.751 7.34 -7.781 1 88.19 154 PRO B O 1
ATOM 2505 N N . VAL B 1 155 ? 3.482 6.223 -8.695 1 90.06 155 VAL B N 1
ATOM 2506 C CA . VAL B 1 155 ? 4.301 7.422 -8.836 1 90.06 155 VAL B CA 1
ATOM 2507 C C . VAL B 1 155 ? 4.098 8.023 -10.227 1 90.06 155 VAL B C 1
ATOM 2509 O O . VAL B 1 155 ? 3.43 7.43 -11.078 1 90.06 155 VAL B O 1
ATOM 2512 N N . ALA B 1 156 ? 4.559 9.266 -10.422 1 84.56 156 ALA B N 1
ATOM 2513 C CA . ALA B 1 156 ? 4.176 10.148 -11.523 1 84.56 156 ALA B CA 1
ATOM 2514 C C . ALA B 1 156 ? 4.469 9.5 -12.875 1 84.56 156 ALA B C 1
ATOM 2516 O O . ALA B 1 156 ? 3.648 9.57 -13.789 1 84.56 156 ALA B O 1
ATOM 2517 N N . ASP B 1 157 ? 5.633 8.961 -13.031 1 89.56 157 ASP B N 1
ATOM 2518 C CA . ASP B 1 157 ? 5.984 8.344 -14.312 1 89.56 157 ASP B CA 1
ATOM 2519 C C . ASP B 1 157 ? 7.027 7.246 -14.125 1 89.56 157 ASP B C 1
ATOM 2521 O O . ASP B 1 157 ? 7.477 6.992 -13.008 1 89.56 157 ASP B O 1
ATOM 2525 N N . ASP B 1 158 ? 7.395 6.617 -15.25 1 89.44 158 ASP B N 1
ATOM 2526 C CA . ASP B 1 158 ? 8.289 5.469 -15.219 1 89.44 158 ASP B CA 1
ATOM 2527 C C . ASP B 1 158 ? 9.672 5.863 -14.711 1 89.44 158 ASP B C 1
ATOM 2529 O O . ASP B 1 158 ? 10.336 5.086 -14.016 1 89.44 158 ASP B O 1
ATOM 2533 N N . ARG B 1 159 ? 10.109 7.074 -15.141 1 91.38 159 ARG B N 1
ATOM 2534 C CA . ARG B 1 159 ? 11.422 7.52 -14.688 1 91.38 159 ARG B CA 1
ATOM 2535 C C . ARG B 1 159 ? 11.445 7.699 -13.172 1 91.38 159 ARG B C 1
ATOM 2537 O O . ARG B 1 159 ? 12.383 7.258 -12.5 1 91.38 159 ARG B O 1
ATOM 2544 N N . ASP B 1 160 ? 10.445 8.258 -12.633 1 94.19 160 ASP B N 1
ATOM 2545 C CA . ASP B 1 160 ? 10.32 8.445 -11.188 1 94.19 160 ASP B CA 1
ATOM 2546 C C . ASP B 1 160 ? 10.234 7.105 -10.469 1 94.19 160 ASP B C 1
ATOM 2548 O O . ASP B 1 160 ? 10.812 6.934 -9.391 1 94.19 160 ASP B O 1
ATOM 2552 N N . GLU B 1 161 ? 9.539 6.199 -11.094 1 96.19 161 GLU B N 1
ATOM 2553 C CA . GLU B 1 161 ? 9.383 4.879 -10.484 1 96.19 161 GLU B CA 1
ATOM 2554 C C . GLU B 1 161 ? 10.719 4.148 -10.383 1 96.19 161 GLU B C 1
ATOM 2556 O O . GLU B 1 161 ? 11.023 3.545 -9.352 1 96.19 161 GLU B O 1
ATOM 2561 N N . ASP B 1 162 ? 11.484 4.207 -11.461 1 96.5 162 ASP B N 1
ATOM 2562 C CA . ASP B 1 162 ? 12.812 3.604 -11.445 1 96.5 162 ASP B CA 1
ATOM 2563 C C . ASP B 1 162 ? 13.688 4.234 -10.359 1 96.5 162 ASP B C 1
ATOM 2565 O O . ASP B 1 162 ? 14.367 3.529 -9.609 1 96.5 162 ASP B O 1
ATOM 2569 N N . GLU B 1 163 ? 13.656 5.543 -10.242 1 96.31 163 GLU B N 1
ATOM 2570 C CA . GLU B 1 163 ? 14.445 6.254 -9.234 1 96.31 163 GLU B CA 1
ATOM 2571 C C . GLU B 1 163 ? 14.016 5.863 -7.824 1 96.31 163 GLU B C 1
ATOM 2573 O O . GLU B 1 163 ? 14.859 5.613 -6.965 1 96.31 163 GLU B O 1
ATOM 2578 N N . VAL B 1 164 ? 12.734 5.77 -7.633 1 96.88 164 VAL B N 1
ATOM 2579 C CA . VAL B 1 164 ? 12.18 5.43 -6.328 1 96.88 164 VAL B CA 1
ATOM 2580 C C . VAL B 1 164 ? 12.609 4.02 -5.934 1 96.88 164 VAL B C 1
ATOM 2582 O O . VAL B 1 164 ? 13.031 3.789 -4.797 1 96.88 164 VAL B O 1
ATOM 2585 N N . LEU B 1 165 ? 12.57 3.098 -6.863 1 97.81 165 LEU B N 1
ATOM 2586 C CA . LEU B 1 165 ? 12.953 1.72 -6.57 1 97.81 165 LEU B CA 1
ATOM 2587 C C . LEU B 1 165 ? 14.445 1.62 -6.27 1 97.81 165 LEU B C 1
ATOM 2589 O O . LEU B 1 165 ? 14.852 0.91 -5.348 1 97.81 165 LEU B O 1
ATOM 2593 N N . ARG B 1 166 ? 15.25 2.35 -7 1 97.44 166 ARG B N 1
ATOM 2594 C CA . ARG B 1 166 ? 16.703 2.303 -6.816 1 97.44 166 ARG B CA 1
ATOM 2595 C C . ARG B 1 166 ? 17.109 2.949 -5.496 1 97.44 166 ARG B C 1
ATOM 2597 O O . ARG B 1 166 ? 18.016 2.469 -4.816 1 97.44 166 ARG B O 1
ATOM 2604 N N . ARG B 1 167 ? 16.391 3.93 -5.164 1 96 167 ARG B N 1
ATOM 2605 C CA . ARG B 1 167 ? 16.766 4.68 -3.971 1 96 167 ARG B CA 1
ATOM 2606 C C . ARG B 1 167 ? 16.219 4.016 -2.711 1 96 167 ARG B C 1
ATOM 2608 O O . ARG B 1 167 ? 16.875 4.012 -1.67 1 96 167 ARG B O 1
ATOM 2615 N N . PHE B 1 168 ? 14.977 3.395 -2.836 1 96.56 168 PHE B N 1
ATOM 2616 C CA . PHE B 1 168 ? 14.289 3.115 -1.58 1 96.56 168 PHE B CA 1
ATOM 2617 C C . PHE B 1 168 ? 13.977 1.628 -1.454 1 96.56 168 PHE B C 1
ATOM 2619 O O . PHE B 1 168 ? 13.648 1.146 -0.367 1 96.56 168 PHE B O 1
ATOM 2626 N N . LEU B 1 169 ? 14.047 0.883 -2.525 1 97.5 169 LEU B N 1
ATOM 2627 C CA . LEU B 1 169 ? 13.859 -0.561 -2.443 1 97.5 169 LEU B CA 1
ATOM 2628 C C . LEU B 1 169 ? 15.195 -1.289 -2.502 1 97.5 169 LEU B C 1
ATOM 2630 O O . LEU B 1 169 ? 15.484 -2.143 -1.659 1 97.5 169 LEU B O 1
ATOM 2634 N N . ALA B 1 170 ? 16.094 -0.921 -3.416 1 95.88 170 ALA B N 1
ATOM 2635 C CA . ALA B 1 170 ? 17.328 -1.627 -3.777 1 95.88 170 ALA B CA 1
ATOM 2636 C C . ALA B 1 170 ? 18.25 -1.752 -2.576 1 95.88 170 ALA B C 1
ATOM 2638 O O . ALA B 1 170 ? 18.875 -2.801 -2.365 1 95.88 170 ALA B O 1
ATOM 2639 N N . PRO B 1 171 ? 18.328 -0.761 -1.736 1 94.25 171 PRO B N 1
ATOM 2640 C CA . PRO B 1 171 ? 19.328 -0.822 -0.663 1 94.25 171 PRO B CA 1
ATOM 2641 C C . PRO B 1 171 ? 19.062 -1.966 0.315 1 94.25 171 PRO B C 1
ATOM 2643 O O . PRO B 1 171 ? 20 -2.443 0.971 1 94.25 171 PRO B O 1
ATOM 2646 N N . ALA B 1 172 ? 17.828 -2.414 0.364 1 93.31 172 ALA B N 1
ATOM 2647 C CA . ALA B 1 172 ? 17.469 -3.484 1.295 1 93.31 172 ALA B CA 1
ATOM 2648 C C . ALA B 1 172 ? 17.938 -4.84 0.766 1 93.31 172 ALA B C 1
ATOM 2650 O O . ALA B 1 172 ? 17.938 -5.832 1.5 1 93.31 172 ALA B O 1
ATOM 2651 N N . PHE B 1 173 ? 18.344 -4.867 -0.431 1 91.62 173 PHE B N 1
ATOM 2652 C CA . PHE B 1 173 ? 18.672 -6.148 -1.052 1 91.62 173 PHE B CA 1
ATOM 2653 C C . PHE B 1 173 ? 20.094 -6.152 -1.578 1 91.62 173 PHE B C 1
ATOM 2655 O O . PHE B 1 173 ? 20.422 -6.918 -2.484 1 91.62 173 PHE B O 1
ATOM 2662 N N . THR B 1 174 ? 20.875 -5.207 -1.132 1 82.06 174 THR B N 1
ATOM 2663 C CA . THR B 1 174 ? 22.297 -5.164 -1.484 1 82.06 174 THR B CA 1
ATOM 2664 C C . THR B 1 174 ? 23.094 -6.113 -0.602 1 82.06 174 THR B C 1
ATOM 2666 O O . THR B 1 174 ? 22.703 -6.41 0.526 1 82.06 174 THR B O 1
#

Sequence (348 aa):
MGGDRRAAAADRIYAAATDLVVHEGLDAFDIDTLAARVHCSRATIYRYAGGKAQIRDAVLIRLSAGIIEKVRRAVDGLTGPERVINAVTVALREIRSDPLRRLMPGPGNAPDLGELHASPVLRHLAAELTGITDDDPQAAQWIVRVVLSLAYWPVADDRDEDEVLRRFLAPAFTMGGDRRAAAADRIYAAATDLVVHEGLDAFDIDTLAARVHCSRATIYRYAGGKAQIRDAVLIRLSAGIIEKVRRAVDGLTGPERVINAVTVALREIRSDPLRRLMPGPGNAPDLGELHASPVLRHLAAELTGITDDDPQAAQWIVRVVLSLAYWPVADDRDEDEVLRRFLAPAFT

Radius of gyration: 23.37 Å; Cα contacts (8 Å, |Δi|>4): 392; chains: 2; bounding box: 47×87×40 Å

Solvent-accessible surface area (backbone atoms only — not comparable to full-atom values): 18455 Å² total; per-residue (Å²): 111,69,63,56,50,47,50,51,50,22,47,51,50,46,52,51,46,37,54,47,28,73,73,58,20,71,84,65,59,50,66,70,62,47,20,61,73,71,70,48,51,64,66,54,44,42,71,55,46,40,53,71,68,52,42,51,47,51,28,49,50,63,73,37,44,67,48,52,51,53,25,47,62,68,23,61,94,51,60,55,35,62,10,36,49,45,23,50,53,45,41,49,56,42,48,74,67,32,76,62,46,69,57,39,37,49,68,68,48,28,45,56,58,55,53,59,69,66,30,65,60,51,30,51,49,38,13,63,54,34,67,44,59,85,87,38,62,66,60,16,42,47,50,44,50,52,50,53,46,41,69,69,50,63,65,95,44,70,68,55,42,54,51,48,37,58,50,46,50,28,51,45,49,105,110,70,63,55,52,44,50,51,51,24,49,51,50,46,51,50,46,38,54,46,28,74,73,59,20,72,84,65,59,50,67,68,60,47,19,62,73,70,69,47,52,63,67,56,44,42,71,54,45,40,54,72,68,52,42,49,49,51,29,50,50,63,73,37,43,67,49,51,50,54,24,48,61,69,22,60,93,51,59,56,34,62,10,36,50,44,23,50,52,47,41,49,55,43,48,73,66,32,75,62,45,68,57,39,36,48,67,66,51,28,45,57,57,56,53,59,70,66,29,66,61,52,29,50,48,38,13,62,54,34,67,44,60,85,87,39,62,65,60,16,44,47,51,43,48,53,52,52,45,43,68,70,51,63,64,94,41,70,70,54,43,53,51,48,38,58,50,46,49,29,50,48,48,106

InterPro domains:
  IPR001647 DNA-binding HTH domain, TetR-type [PF00440] (13-59)
  IPR001647 DNA-binding HTH domain, TetR-type [PS50977] (7-67)
  IPR009057 Homedomain-like superfamily [SSF46689] (5-76)

Nearest PDB structures (foldseek):
  1zk8-assembly1_B  TM=5.258E-01  e=3.594E-03  Bacillus cereus ATCC 14579
  2dg8-assembly1_D  TM=6.028E-01  e=6.260E-03  Streptomyces coelicolor A3(2)
  7pt0-assembly1_B  TM=4.973E-01  e=8.262E-03  Streptomyces coelicolor
  2np5-assembly1_A  TM=4.674E-01  e=1.041E-02  Rhodococcus jostii RHA1
  2g3b-assembly1_A  TM=4.442E-01  e=1.579E-02  Rhodococcus jostii RHA1

pLDDT: mean 87.32, std 12.97, range [42.09, 98.12]

Foldseek 3Di:
DVVVVLVVVLVVLLVLQLVCCLPPNLVPRDLVVSCVSSVHDSVSCCVRQNDSLSSSLSSVCVLCVVLLVQLQVQLVPHAALVQLLRSLLSSLVCCLVR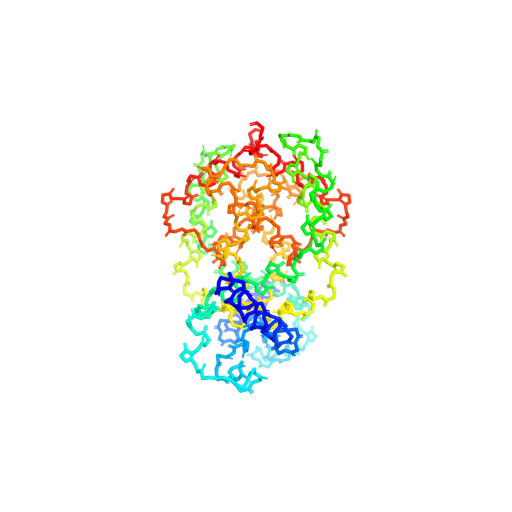PCVVSQDAPVGRRCLVPQLVRVSQLVSQCVSHVPPPVCSVLSSVSSVVSSCCNRVPDDDSVVSSVCCVVPVRVVGD/DVVVVLVVLLVLLLVLQLVCCLPPNLVPRDLVVSCVSSVHDSVSCCVRQNDSLSSSLSSVCVLCVVLLVQLQVQLVPHAALVQLLSSLLSSLVCCLVRPCVVSQQAPVGHPCLVPQLVRVSQLVSQCVSHVPPPVCSVLSSVSSVVSSCCNRVPDDDSVVSSVCCVVPVRVVGD

=== Feature glossary ===
The record interleaves many kinds of information about one protein. Here is each kind framed as the question it answers.

Q: What does the local fold look like, residue by residue?
A: A 3Di character summarizes, for each residue, the relative orientation of the Cα frame of its nearest spatial neighbor. Because it encodes fold topology rather than chemistry, 3Di alignments detect remote structural similarity that sequence alignment misses.

Q: Which residues are in helices, strands, or loops?
A: Secondary structure is the local, repeating backbone conformation. DSSP classifies it into eight states by re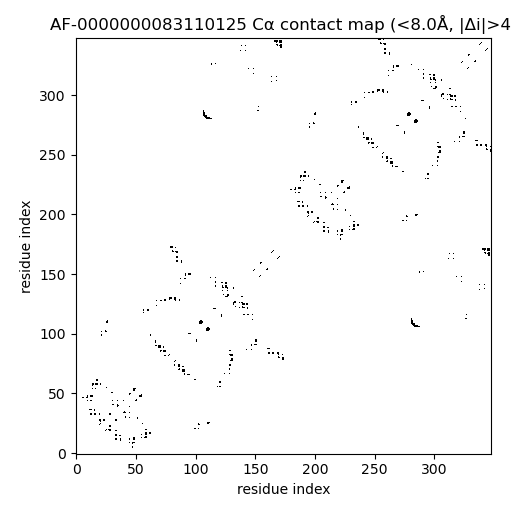ading the hydrogen-bond network: three helix types (H, G, I), two β types (E, B), two non-regular types (T, S), and unstructured coil (-).

Q: How big and how compact is the whole molecule?
A: Three whole-structure scalars: the radius of gyration (RMS distance of Cα from centroid, in Å), the count of Cα–Cα contacts (pairs closer than 8 Å and separated by more than four residues in sequence — i.e. tertiary, not local, contacts), and the bounding-box dimensions. Together they distinguish compact globular folds from extended fibres or disordered chains.

Q: How confident is the AlphaFold model at each residue?
A: For AlphaFold models, the B-factor field carries pLDDT — the model's own estimate of local accuracy on a 0–100 scale. Regions with pLDDT<50 should be treated as essentially unmodeled; they often correspond to intrinsically disordered segments.

Q: What family and function is it annotated with?
A: Functional annotations link the protein to curated databases. InterPro entries identify conserved domains and families by matching the sequence against member-database signatures (Pfam, PROSITE, CDD, …). Gene Ontology (GO) terms describe molecular function, biological process, and cellular component in a controlled vocabulary. CATH places the structure in a hierarchical fold classification (Class/Architecture/Topology/Homologous-superfamily). The organism is the source species.

Q: What known structures does this most resemble?
A: Nearest PDB neighbors are the top structural matches found by Foldseek when searching this structure against the entire Protein Data Bank. Each hit reports a TM-score (0 to 1; >0.5 almost always implies the same fold) and an E-value. These are *structural* homologs — they may share no detectable sequence similarity.

Q: Which residues are buried vs exposed?
A: Solvent-accessible surface area (SASA) is the area in Å² traced out by the centre of a 1.4 Å probe sphere (a water molecule) rolled over the protein's van der Waals surface (Shrake–Rupley / Lee–Richards construction). Buried residues have near-zero SASA; fully exposed residues can exceed 200 Å². The total SASA scales roughly with the number of surface residues.

Q: What are the backbone torsion angles?
A: φ (phi) and ψ (psi) are the two rotatable backbone dihedrals per residue: φ is the C(i-1)–N–Cα–C torsion, ψ is the N–Cα–C–N(i+1) torsion, both in degrees on (−180°, 180°]. α-helical residues cluster near (−60°, −45°); β-strand residues near (−120°, +130°). A Ramachandran plot is simply a scatter of (φ, ψ) for every residue.

Q: Are the domains correctly placed relative to each other?
A: Predicted aligned error is AlphaFold's pairwise confidence. Unlike pLDDT (per-residue), PAE is per-residue-pair and captures whether two parts of the structure are correctly placed relative to each other. Units are ångströms of expected positional error.

Q: What if only a Cα trace is available?
A: P-SEA three-state annotation labels each residue as helix, strand, or coil based purely on the geometry of the Cα trace. It serves as a fallback when the full backbone (and thus DSSP) is unavailable.

Q: What is the amino-acid chain?
A: This is the polypeptide sequence — one letter per residue, N-terminus first. Length ranges from a few dozen residues for small domains to over a thousand for large multi-domain proteins.

Q: What do the rendered images show?
A: The six renders are orthographic views along the three Cartesian axes in both directions. Representation (cartoon, sticks, or surface) and color scheme (sequence-rainbow or by-chain) vary across proteins so the training set covers all the common visualization conventions.

Q: What do the diagnostic plots show?
A: Plot images: a contact map (which residues are close in 3D, as an N×N binary image), a Ramachandran scatter (backbone torsion angles, revealing secondary-structure composition at a glance), and — for AlphaFold structures — a PAE heatmap (pairwise prediction confidence).

Q: How mobile is each atom in the crystal?
A: B-factor (Debye–Waller factor) reflects atomic displacement in the crystal lattice. It is an experimental observable (units Å²), not a prediction; low values mean the atom is pinned down, high values mean it moves or is heterogeneous across the crystal.

Q: Where is each backbone atom in 3D?
A: The mmCIF table is the protein's shape written out atom by atom. For each backbone N, Cα, C, and carbonyl O, it records an (x, y, z) coordinate triple in Å plus the residue type, chain letter, and residue number.